Protein AF-A0A272EN41-F1 (afdb_monomer_lite)

Sequence (205 aa):
MSARAIVITAATTIVLASALLAAGYYLGHRTATPAAENISAAPAERQADGSVIVERAPVATASAPHQIPRGAIVERQVSVTVAPRAVQTPAQPDGSAPAVQGGCECKPVTVDLSLVRQQGGRRVIASSPDGDIISALDIPIDAAAMPEPARPWGVGLSCALGDSCALRTAGVIIQRDIARVRIGAELHRQADGKPAARVHAIWRF

pLDDT: mean 78.83, std 11.02, range [48.0, 93.94]

Organism: NCBI:txid857335

Radius of gyration: 31.47 Å; chains: 1; bounding box: 70×37×100 Å

Secondary structure (DSSP, 8-state):
--HHHHHHHHHHHHHHHHHHHHHHHHHHHHSS-PPPP----B--EE-TTS-EEPPB-SS--S--SSPPPTT-EEEEEEEEEEPPPPP-PPPPTTS-------------EEEEEEEEEETTEEEEEEE-SSS---------SS-PPPPPPP-PPEEEEEEEE-TTS-EEEEEEEEEEEETTEEEEEEEEE-TTS-EEEEEEEEE--

Foldseek 3Di:
DDPVVVVVVVVVVVVVVVVVVVVCQVVVVVVPDPPDDPQDWDPKDADPVRDIDHTRDPDDPDDQPDDDDPPKDWPDKDKDWDQDDQDFDPDDPVPPDRPSPDPPRRDIWMKMWTWIDDPNDIDIDIDTPRDDDPDDDDDDPDPPDDDDPDFDKDKDKDFDADPVRDTQKIWIKIWTDDPQKIWMKIWMAGNVRDIDIDIDIDGHD

Structure (mmCIF, N/CA/C/O backbone):
data_AF-A0A272EN41-F1
#
_entry.id   AF-A0A272EN41-F1
#
loop_
_atom_site.group_PDB
_atom_site.id
_atom_site.type_symbol
_atom_site.label_atom_id
_atom_site.label_alt_id
_atom_site.label_comp_id
_atom_site.label_asym_id
_atom_site.label_entity_id
_atom_site.label_seq_id
_atom_site.pdbx_PDB_ins_code
_atom_site.Cartn_x
_atom_site.Cartn_y
_atom_site.Cartn_z
_atom_site.occupancy
_atom_site.B_iso_or_equiv
_atom_site.auth_seq_id
_atom_site.auth_comp_id
_atom_site.auth_asym_id
_atom_site.auth_atom_id
_atom_site.pdbx_PDB_model_num
ATOM 1 N N . MET A 1 1 ? -44.697 5.753 39.651 1.00 55.50 1 MET A N 1
ATOM 2 C CA . MET A 1 1 ? -44.424 4.495 38.914 1.00 55.50 1 MET A CA 1
ATOM 3 C C . MET A 1 1 ? -44.124 3.395 39.915 1.00 55.50 1 MET A C 1
ATOM 5 O O . MET A 1 1 ? -43.389 3.653 40.857 1.00 55.50 1 MET A O 1
ATOM 9 N N . SER A 1 2 ? -44.690 2.199 39.748 1.00 77.25 2 SER A N 1
ATOM 10 C CA . SER A 1 2 ? -44.347 1.052 40.599 1.00 77.25 2 SER A CA 1
ATOM 11 C C . SER A 1 2 ? -42.935 0.545 40.272 1.00 77.25 2 SER A C 1
ATOM 13 O O . SER A 1 2 ? -42.470 0.700 39.142 1.00 77.25 2 SER A O 1
ATOM 15 N N . ALA A 1 3 ? -42.255 -0.093 41.230 1.00 74.12 3 ALA A N 1
ATOM 16 C CA . ALA A 1 3 ? -40.924 -0.676 41.013 1.00 74.12 3 ALA A CA 1
ATOM 17 C C . ALA A 1 3 ? -40.891 -1.632 39.803 1.00 74.12 3 ALA A C 1
ATOM 19 O O . ALA A 1 3 ? -39.931 -1.646 39.039 1.00 74.12 3 ALA A O 1
ATOM 20 N N . ARG A 1 4 ? -41.993 -2.357 39.564 1.00 76.94 4 ARG A N 1
ATOM 21 C CA . ARG A 1 4 ? -42.180 -3.204 38.378 1.00 76.94 4 ARG A CA 1
ATOM 22 C C . ARG A 1 4 ? -42.157 -2.411 37.071 1.00 76.94 4 ARG A C 1
ATOM 24 O O . ARG A 1 4 ? -41.498 -2.836 36.131 1.00 76.94 4 ARG A O 1
ATOM 31 N N . ALA A 1 5 ? -42.824 -1.259 37.018 1.00 70.88 5 ALA A N 1
ATOM 32 C CA . ALA A 1 5 ? -42.807 -0.403 35.834 1.00 70.88 5 ALA A CA 1
ATOM 33 C C . ALA A 1 5 ? -41.396 0.138 35.554 1.00 70.88 5 ALA A C 1
ATOM 35 O O . ALA A 1 5 ? -40.965 0.127 34.411 1.00 70.88 5 ALA A O 1
ATOM 36 N N . ILE A 1 6 ? -40.643 0.528 36.590 1.00 74.69 6 ILE A N 1
ATOM 37 C CA . ILE A 1 6 ? -39.255 1.003 36.437 1.00 74.69 6 ILE A CA 1
ATOM 38 C C . ILE A 1 6 ? -38.353 -0.101 35.867 1.00 74.69 6 ILE A C 1
ATOM 40 O O . ILE A 1 6 ? -37.598 0.152 34.931 1.00 74.69 6 ILE A O 1
ATOM 44 N N . VAL A 1 7 ? -38.458 -1.328 36.390 1.00 81.88 7 VAL A N 1
ATOM 45 C CA . VAL A 1 7 ? -37.657 -2.473 35.925 1.00 81.88 7 VAL A CA 1
ATOM 46 C C . VAL A 1 7 ? -37.983 -2.835 34.475 1.00 81.88 7 VAL A C 1
ATOM 48 O O . VAL A 1 7 ? -37.066 -3.039 33.683 1.00 81.88 7 VAL A O 1
ATOM 51 N N . ILE A 1 8 ? -39.267 -2.867 34.105 1.00 84.44 8 ILE A N 1
ATOM 52 C CA . ILE A 1 8 ? -39.695 -3.181 32.733 1.00 84.44 8 ILE A CA 1
ATOM 53 C C . ILE A 1 8 ? -39.203 -2.107 31.761 1.00 84.44 8 ILE A C 1
ATOM 55 O O . ILE A 1 8 ? -38.613 -2.440 30.733 1.00 84.44 8 ILE A O 1
ATOM 59 N N . THR A 1 9 ? -39.384 -0.825 32.087 1.00 77.94 9 THR A N 1
ATOM 60 C CA . THR A 1 9 ? -38.921 0.265 31.222 1.00 77.94 9 THR A CA 1
ATOM 61 C C . THR A 1 9 ? -37.402 0.227 31.067 1.00 77.94 9 THR A C 1
ATOM 63 O O . THR A 1 9 ? -36.914 0.279 29.944 1.00 77.94 9 THR A O 1
ATOM 66 N N . ALA A 1 10 ? -36.647 0.050 32.157 1.00 70.88 10 ALA A N 1
ATOM 67 C CA . ALA A 1 10 ? -35.188 -0.038 32.103 1.00 70.88 10 ALA A CA 1
ATOM 68 C C . ALA A 1 10 ? -34.701 -1.222 31.249 1.00 70.88 10 ALA A C 1
ATOM 70 O O . ALA A 1 10 ? -33.840 -1.041 30.390 1.00 70.88 10 ALA A O 1
ATOM 71 N N . ALA A 1 11 ? -35.284 -2.411 31.430 1.00 79.50 11 ALA A N 1
ATOM 72 C CA . ALA A 1 11 ? -34.941 -3.590 30.639 1.00 79.50 11 ALA A CA 1
ATOM 73 C C . ALA A 1 11 ? -35.236 -3.382 29.145 1.00 79.50 11 ALA A C 1
ATOM 75 O O . ALA A 1 11 ? -34.397 -3.689 28.301 1.00 79.50 11 ALA A O 1
ATOM 76 N N . THR A 1 12 ? -36.390 -2.796 28.818 1.00 84.44 12 THR A N 1
ATOM 77 C CA . THR A 1 12 ? -36.794 -2.531 27.428 1.00 84.44 12 THR A CA 1
ATOM 78 C C . THR A 1 12 ? -35.847 -1.537 26.754 1.00 84.44 12 THR A C 1
ATOM 80 O O . THR A 1 12 ? -35.405 -1.770 25.630 1.00 84.44 12 THR A O 1
ATOM 83 N N . THR A 1 13 ? -35.472 -0.459 27.451 1.00 73.50 13 THR A N 1
ATOM 84 C CA . THR A 1 13 ? -34.527 0.542 26.936 1.00 73.50 13 THR A CA 1
ATOM 85 C C . THR A 1 13 ? -33.145 -0.058 26.695 1.00 73.50 13 THR A C 1
ATOM 87 O O . THR A 1 13 ? -32.535 0.222 25.665 1.00 73.50 13 THR A O 1
ATOM 90 N N . ILE A 1 14 ? -32.659 -0.912 27.604 1.00 79.75 14 ILE A N 1
ATOM 91 C CA . ILE A 1 14 ? -31.373 -1.603 27.437 1.00 79.75 14 ILE A CA 1
ATOM 92 C C . ILE A 1 14 ? -31.420 -2.505 26.203 1.00 79.75 14 ILE A C 1
ATOM 94 O O . ILE A 1 14 ? -30.544 -2.396 25.352 1.00 79.75 14 ILE A O 1
ATOM 98 N N . VAL A 1 15 ? -32.459 -3.333 26.060 1.00 86.62 15 VAL A N 1
ATOM 99 C CA . VAL A 1 15 ? -32.606 -4.245 24.914 1.00 86.62 15 VAL A CA 1
ATOM 100 C C . VAL A 1 15 ? -32.658 -3.478 23.591 1.00 86.62 15 VAL A C 1
ATOM 102 O O . VAL A 1 15 ? -31.946 -3.837 22.654 1.00 86.62 15 VAL A O 1
ATOM 105 N N . LEU A 1 16 ? -33.438 -2.395 23.516 1.00 80.19 16 LEU A N 1
ATOM 106 C CA . LEU A 1 16 ? -33.517 -1.548 22.321 1.00 80.19 16 LEU A CA 1
ATOM 107 C C . LEU A 1 16 ? -32.175 -0.885 21.997 1.00 80.19 16 LEU A C 1
ATOM 109 O O . LEU A 1 16 ? -31.740 -0.916 20.848 1.00 80.19 16 LEU A O 1
ATOM 113 N N . ALA A 1 17 ? -31.487 -0.330 22.998 1.00 69.44 17 ALA A N 1
ATOM 114 C CA . ALA A 1 17 ? -30.177 0.282 22.805 1.00 69.44 17 ALA A CA 1
ATOM 115 C C . ALA A 1 17 ? -29.132 -0.745 22.337 1.00 69.44 17 ALA A C 1
ATOM 117 O O . ALA A 1 17 ? -28.370 -0.471 21.411 1.00 69.44 17 ALA A O 1
ATOM 118 N N . SER A 1 18 ? -29.124 -1.947 22.923 1.00 76.31 18 SER A N 1
ATOM 119 C CA . SER A 1 18 ? -28.251 -3.048 22.503 1.00 76.31 18 SER A CA 1
ATOM 120 C C . SER A 1 18 ? -28.550 -3.502 21.074 1.00 76.31 18 SER A C 1
ATOM 122 O O . SER A 1 18 ? -27.619 -3.696 20.296 1.00 76.31 18 SER A O 1
ATOM 124 N N . ALA A 1 19 ? -29.828 -3.629 20.707 1.00 80.00 19 ALA A N 1
ATOM 125 C CA . ALA A 1 19 ? -30.240 -4.019 19.362 1.00 80.00 19 ALA A CA 1
ATOM 126 C C . ALA A 1 19 ? -29.838 -2.972 18.313 1.00 80.00 19 ALA A C 1
ATOM 128 O O . ALA A 1 19 ? -29.310 -3.331 17.263 1.00 80.00 19 ALA A O 1
ATOM 129 N N . LEU A 1 20 ? -30.016 -1.680 18.609 1.00 70.31 20 LEU A N 1
ATOM 130 C CA . LEU A 1 20 ? -29.613 -0.586 17.721 1.00 70.31 20 LEU A CA 1
ATOM 131 C C . LEU A 1 20 ? -28.089 -0.500 17.566 1.00 70.31 20 LEU A C 1
ATOM 133 O O . LEU A 1 20 ? -27.600 -0.313 16.453 1.00 70.31 20 LEU A O 1
ATOM 137 N N . LEU A 1 21 ? -27.329 -0.691 18.649 1.00 71.94 21 LEU A N 1
ATOM 138 C CA . LEU A 1 21 ? -25.865 -0.757 18.597 1.00 71.94 21 LEU A CA 1
ATOM 139 C C . LEU A 1 21 ? -25.379 -1.964 17.787 1.00 71.94 21 LEU A C 1
ATOM 141 O O . LEU A 1 21 ? -24.483 -1.819 16.958 1.00 71.94 21 LEU A O 1
ATOM 145 N N . ALA A 1 22 ? -25.983 -3.138 17.988 1.00 74.25 22 ALA A N 1
ATOM 146 C CA . ALA A 1 22 ? -25.651 -4.346 17.239 1.00 74.25 22 ALA A CA 1
ATOM 147 C C . ALA A 1 22 ? -25.988 -4.199 15.747 1.00 74.25 22 ALA A C 1
ATOM 149 O O . ALA A 1 22 ? -25.171 -4.555 14.900 1.00 74.25 22 ALA A O 1
ATOM 150 N N . ALA A 1 23 ? -27.147 -3.622 15.420 1.00 72.62 23 ALA A N 1
ATOM 151 C CA . ALA A 1 23 ? -27.550 -3.345 14.045 1.00 72.62 23 ALA A CA 1
ATOM 152 C C . ALA A 1 23 ? -26.624 -2.318 13.378 1.00 72.62 23 ALA A C 1
ATOM 154 O O . ALA A 1 23 ? -26.151 -2.555 12.270 1.00 72.62 23 ALA A O 1
ATOM 155 N N . GLY A 1 24 ? -26.302 -1.218 14.067 1.00 67.31 24 GLY A N 1
ATOM 156 C CA . GLY A 1 24 ? -25.362 -0.207 13.581 1.00 67.31 24 GLY A CA 1
ATOM 157 C C . GLY A 1 24 ? -23.957 -0.771 13.357 1.00 67.31 24 GLY A C 1
ATOM 158 O O . GLY A 1 24 ? -23.345 -0.505 12.324 1.00 67.31 24 GLY A O 1
ATOM 159 N N . TYR A 1 25 ? -23.472 -1.613 14.275 1.00 72.38 25 TYR A N 1
ATOM 160 C CA . TYR A 1 25 ? -22.204 -2.325 14.119 1.00 72.38 25 TYR A CA 1
ATOM 161 C C . TYR A 1 25 ? -22.232 -3.266 12.912 1.00 72.38 25 TYR A C 1
ATOM 163 O O . TYR A 1 25 ? -21.341 -3.216 12.070 1.00 72.38 25 TYR A O 1
ATOM 171 N N . TYR A 1 26 ? -23.266 -4.096 12.793 1.00 69.56 26 TYR A N 1
ATOM 172 C CA . TYR A 1 26 ? -23.363 -5.091 11.731 1.00 69.56 26 TYR A CA 1
ATOM 173 C C . TYR A 1 26 ? -23.499 -4.458 10.340 1.00 69.56 26 TYR A C 1
ATOM 175 O O . TYR A 1 26 ? -22.824 -4.880 9.400 1.00 69.56 26 TYR A O 1
ATOM 183 N N . LEU A 1 27 ? -24.331 -3.420 10.214 1.00 71.00 27 LEU A N 1
ATOM 184 C CA . LEU A 1 27 ? -24.523 -2.689 8.962 1.00 71.00 27 LEU A CA 1
ATOM 185 C C . LEU A 1 27 ? -23.271 -1.888 8.584 1.00 71.00 27 LEU A C 1
ATOM 187 O O . LEU A 1 27 ? -22.843 -1.951 7.436 1.00 71.00 27 LEU A O 1
ATOM 191 N N . GLY A 1 28 ? -22.639 -1.203 9.543 1.00 58.88 28 GLY A N 1
ATOM 192 C CA . GLY A 1 28 ? -21.429 -0.416 9.290 1.00 58.88 28 GLY A CA 1
ATOM 193 C C . GLY A 1 28 ? -20.185 -1.262 9.008 1.00 58.88 28 GLY A C 1
ATOM 194 O O . GLY A 1 28 ? -19.324 -0.854 8.232 1.00 58.88 28 GLY A O 1
ATOM 195 N N . HIS A 1 29 ? -20.075 -2.453 9.603 1.00 61.38 29 HIS A N 1
ATOM 196 C CA . HIS A 1 29 ? -18.905 -3.313 9.420 1.00 61.38 29 HIS A CA 1
ATOM 197 C C . HIS A 1 29 ? -18.918 -4.058 8.075 1.00 61.38 29 HIS A C 1
ATOM 199 O O . HIS A 1 29 ? -17.857 -4.289 7.493 1.00 61.38 29 HIS A O 1
ATOM 205 N N . ARG A 1 30 ? -20.107 -4.388 7.547 1.00 52.19 30 ARG A N 1
ATOM 206 C CA . ARG A 1 30 ? -20.254 -5.107 6.270 1.00 52.19 30 ARG A CA 1
ATOM 207 C C . ARG A 1 30 ? -20.008 -4.254 5.030 1.00 52.19 30 ARG A C 1
ATOM 209 O O . ARG A 1 30 ? -19.604 -4.797 4.013 1.00 52.19 30 ARG A O 1
ATOM 216 N N . THR A 1 31 ? -20.240 -2.946 5.094 1.00 54.03 31 THR A N 1
ATOM 217 C CA . THR A 1 31 ? -20.020 -2.049 3.945 1.00 54.03 31 THR A CA 1
ATOM 218 C C . THR A 1 31 ? -18.600 -1.494 3.878 1.00 54.03 31 THR A C 1
ATOM 220 O O . THR A 1 31 ? -18.239 -0.877 2.883 1.00 54.03 31 THR A O 1
ATOM 223 N N . ALA A 1 32 ? -17.806 -1.674 4.935 1.00 56.06 32 ALA A N 1
ATOM 224 C CA . ALA A 1 32 ? -16.502 -1.034 5.083 1.00 56.06 32 ALA A CA 1
ATOM 225 C C . ALA A 1 32 ? -15.317 -1.997 4.977 1.00 56.06 32 ALA A C 1
ATOM 227 O O . ALA A 1 32 ? -14.185 -1.544 5.099 1.00 56.06 32 ALA A O 1
ATOM 228 N N . THR A 1 33 ? -15.536 -3.303 4.792 1.00 58.44 33 THR A N 1
ATOM 229 C CA . THR A 1 33 ? -14.431 -4.262 4.671 1.00 58.44 33 THR A CA 1
ATOM 230 C C . THR A 1 33 ? -13.873 -4.194 3.249 1.00 58.44 33 THR A C 1
ATOM 232 O O . THR A 1 33 ? -14.555 -4.633 2.320 1.00 58.44 33 THR A O 1
ATOM 235 N N . PRO A 1 34 ? -12.664 -3.638 3.035 1.00 65.69 34 PRO A N 1
ATOM 236 C CA . PRO A 1 34 ? -12.051 -3.661 1.717 1.00 65.69 34 PRO A CA 1
ATOM 237 C C . PRO A 1 34 ? -11.858 -5.122 1.320 1.00 65.69 34 PRO A C 1
ATOM 239 O O . PRO A 1 34 ? -11.436 -5.936 2.148 1.00 65.69 34 PRO A O 1
ATOM 242 N N . ALA A 1 35 ? -12.177 -5.465 0.073 1.00 69.44 35 ALA A N 1
ATOM 243 C CA . ALA A 1 35 ? -11.849 -6.785 -0.440 1.00 69.44 35 ALA A CA 1
ATOM 244 C C . ALA A 1 35 ? -10.336 -6.996 -0.292 1.00 69.44 35 ALA A C 1
ATOM 246 O O . ALA A 1 35 ? -9.544 -6.132 -0.677 1.00 69.44 35 ALA A O 1
ATOM 247 N N . ALA A 1 36 ? -9.942 -8.119 0.309 1.00 73.75 36 ALA A N 1
ATOM 248 C CA . ALA A 1 36 ? -8.533 -8.462 0.404 1.00 73.75 36 ALA A CA 1
ATOM 249 C C . ALA A 1 36 ? -7.969 -8.625 -1.012 1.00 73.75 36 ALA A C 1
ATOM 251 O O . ALA A 1 36 ? -8.585 -9.279 -1.857 1.00 73.75 36 ALA A O 1
ATOM 252 N N . GLU A 1 37 ? -6.805 -8.030 -1.270 1.00 78.75 37 GLU A N 1
ATOM 253 C CA . GLU A 1 37 ? -6.091 -8.262 -2.522 1.00 78.75 37 GLU A CA 1
ATOM 254 C C . GLU A 1 37 ? -5.792 -9.761 -2.652 1.00 78.75 37 GLU A C 1
ATOM 256 O O . GLU A 1 37 ? -5.299 -10.394 -1.714 1.00 78.75 37 GLU A O 1
ATOM 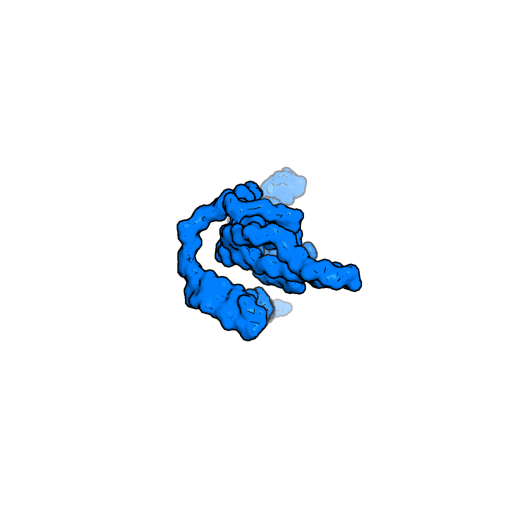261 N N . ASN A 1 38 ? -6.085 -10.342 -3.817 1.00 84.06 38 ASN A N 1
ATOM 262 C CA . ASN A 1 38 ? -5.654 -11.702 -4.094 1.00 84.06 38 ASN A CA 1
ATOM 263 C C . ASN A 1 38 ? -4.140 -11.698 -4.336 1.00 84.06 38 ASN A C 1
ATOM 265 O O . ASN A 1 38 ? -3.692 -11.184 -5.358 1.00 84.06 38 ASN A O 1
ATOM 269 N N . ILE A 1 39 ? -3.384 -12.310 -3.425 1.00 84.38 39 ILE A N 1
ATOM 270 C CA . ILE A 1 39 ? -1.921 -12.437 -3.483 1.00 84.38 39 ILE A CA 1
ATOM 271 C C . ILE A 1 39 ? -1.444 -13.830 -3.929 1.00 84.38 39 ILE A C 1
ATOM 273 O O . ILE A 1 39 ? -0.254 -14.121 -3.842 1.00 84.38 39 ILE A O 1
ATOM 277 N N . SER A 1 40 ? -2.338 -14.704 -4.406 1.00 89.12 40 SER A N 1
ATOM 278 C CA . SER A 1 40 ? -1.971 -16.050 -4.870 1.00 89.12 40 SER A CA 1
ATOM 279 C C . SER A 1 40 ? -0.974 -15.995 -6.025 1.00 89.12 40 SER A C 1
ATOM 281 O O . SER A 1 40 ? -1.125 -15.151 -6.910 1.00 89.12 40 SER A O 1
ATOM 283 N N . ALA A 1 41 ? -0.002 -16.908 -6.058 1.00 89.38 41 ALA A N 1
ATOM 284 C CA . ALA A 1 41 ? 0.957 -16.978 -7.157 1.00 89.38 41 ALA A CA 1
ATOM 285 C C . ALA A 1 41 ? 0.250 -17.047 -8.523 1.00 89.38 41 ALA A C 1
ATOM 287 O O . ALA A 1 41 ? -0.790 -17.697 -8.657 1.00 89.38 41 ALA A O 1
ATOM 288 N N . ALA A 1 42 ? 0.801 -16.347 -9.510 1.00 92.38 42 ALA A N 1
ATOM 289 C CA . ALA A 1 42 ? 0.237 -16.239 -10.851 1.00 92.38 42 ALA A CA 1
ATOM 290 C C . ALA A 1 42 ? 1.369 -16.071 -11.878 1.00 92.38 42 ALA A C 1
ATOM 292 O O . ALA A 1 42 ? 2.312 -15.333 -11.588 1.00 92.38 42 ALA A O 1
ATOM 293 N N . PRO A 1 43 ? 1.310 -16.731 -13.047 1.00 92.81 43 PRO A N 1
ATOM 294 C CA . PRO A 1 43 ? 2.340 -16.607 -14.077 1.00 92.81 43 PRO A CA 1
ATOM 295 C C . PRO A 1 43 ? 2.326 -15.220 -14.736 1.00 92.81 43 PRO A C 1
ATOM 297 O O . PRO A 1 43 ? 1.352 -14.478 -14.625 1.00 92.81 43 PRO A O 1
ATOM 300 N N . ALA A 1 44 ? 3.404 -14.878 -15.446 1.00 92.81 44 ALA A N 1
ATOM 301 C CA . ALA A 1 44 ? 3.420 -13.690 -16.294 1.00 92.81 44 ALA A CA 1
ATOM 302 C C . ALA A 1 44 ? 2.517 -13.874 -17.525 1.00 92.81 44 ALA A C 1
ATOM 304 O O . ALA A 1 44 ? 2.506 -14.942 -18.140 1.00 92.81 44 ALA A O 1
ATOM 305 N N . GLU A 1 45 ? 1.822 -12.813 -17.934 1.00 93.81 45 GLU A N 1
ATOM 306 C CA . GLU A 1 45 ? 0.923 -12.822 -19.093 1.00 93.81 45 GLU A CA 1
ATOM 307 C C . GLU A 1 45 ? 1.289 -11.704 -20.072 1.00 93.81 45 GLU A C 1
ATOM 309 O O . GLU A 1 45 ? 1.480 -10.553 -19.682 1.00 93.81 45 GLU A O 1
ATOM 314 N N . ARG A 1 46 ? 1.385 -12.034 -21.366 1.00 93.38 46 ARG A N 1
ATOM 315 C CA . ARG A 1 46 ? 1.571 -11.040 -22.434 1.00 93.38 46 ARG A CA 1
ATOM 316 C C . ARG A 1 46 ? 0.218 -10.587 -22.962 1.00 93.38 46 ARG A C 1
ATOM 318 O O . ARG A 1 46 ? -0.618 -11.417 -23.308 1.00 93.38 46 ARG A O 1
ATOM 325 N N . GLN A 1 47 ? 0.034 -9.280 -23.066 1.00 93.94 47 GLN A N 1
ATOM 326 C CA . GLN A 1 47 ? -1.188 -8.672 -23.577 1.00 93.94 47 GLN A CA 1
ATOM 327 C C . GLN A 1 47 ? -1.095 -8.424 -25.091 1.00 93.94 47 GLN A C 1
ATOM 329 O O . GLN A 1 47 ? -0.016 -8.470 -25.688 1.00 93.94 47 GLN A O 1
ATOM 334 N N . ALA A 1 48 ? -2.242 -8.169 -25.728 1.00 90.56 48 ALA A N 1
ATOM 335 C CA . ALA A 1 48 ? -2.338 -7.991 -27.180 1.00 90.56 48 ALA A CA 1
ATOM 336 C C . ALA A 1 48 ? -1.556 -6.772 -27.707 1.00 90.56 48 ALA A C 1
ATOM 338 O O . ALA A 1 48 ? -1.113 -6.772 -28.853 1.00 90.56 48 ALA A O 1
ATOM 339 N N . ASP A 1 49 ? -1.363 -5.753 -26.872 1.00 84.81 49 ASP A N 1
ATOM 340 C CA . ASP A 1 49 ? -0.572 -4.554 -27.166 1.00 84.81 49 ASP A CA 1
ATOM 341 C C . ASP A 1 49 ? 0.941 -4.744 -26.929 1.00 84.81 49 ASP A C 1
ATOM 343 O O . ASP A 1 49 ? 1.725 -3.816 -27.121 1.00 84.81 49 ASP A O 1
ATOM 347 N N . GLY A 1 50 ? 1.368 -5.948 -26.530 1.00 79.62 50 GLY A N 1
ATOM 348 C CA . GLY A 1 50 ? 2.761 -6.290 -26.246 1.00 79.62 50 GLY A CA 1
ATOM 349 C C . GLY A 1 50 ? 3.217 -5.986 -24.816 1.00 79.62 50 GLY A C 1
ATOM 350 O O . GLY A 1 50 ? 4.358 -6.317 -24.478 1.00 79.62 50 GLY A O 1
ATOM 351 N N . SER A 1 51 ? 2.357 -5.408 -23.969 1.00 84.31 51 SER A N 1
ATOM 352 C CA . SER A 1 51 ? 2.640 -5.215 -22.544 1.00 84.31 51 SER A CA 1
ATOM 353 C C . SER A 1 51 ? 2.629 -6.545 -21.772 1.00 84.31 51 SER A C 1
ATOM 355 O O . SER A 1 51 ? 2.217 -7.592 -22.287 1.00 84.31 51 SER A O 1
ATOM 357 N N . VAL A 1 52 ? 3.165 -6.532 -20.547 1.00 89.06 52 VAL A N 1
ATOM 358 C CA . VAL A 1 52 ? 3.346 -7.732 -19.716 1.00 89.06 52 VAL A CA 1
ATOM 359 C C . VAL A 1 52 ? 2.747 -7.508 -18.333 1.00 89.06 52 VAL A C 1
ATOM 361 O O . VAL A 1 52 ? 3.173 -6.612 -17.605 1.00 89.06 52 VAL A O 1
ATOM 364 N N . ILE A 1 53 ? 1.817 -8.376 -17.944 1.00 89.75 53 ILE A N 1
ATOM 365 C CA . ILE A 1 53 ? 1.426 -8.570 -16.550 1.00 89.75 53 ILE A CA 1
ATOM 366 C C . ILE A 1 53 ? 2.517 -9.427 -15.912 1.00 89.75 53 ILE A C 1
ATOM 368 O O . ILE A 1 53 ? 2.756 -10.558 -16.331 1.00 89.75 53 ILE A O 1
ATOM 372 N N . VAL A 1 54 ? 3.221 -8.861 -14.935 1.00 91.25 54 VAL A N 1
ATOM 373 C CA . VAL A 1 54 ? 4.374 -9.511 -14.301 1.00 91.25 54 VAL A CA 1
ATOM 374 C C . VAL A 1 54 ? 3.921 -10.697 -13.449 1.00 91.25 54 VAL A C 1
ATOM 376 O O . VAL A 1 54 ? 2.885 -10.635 -12.784 1.00 91.25 54 VAL A O 1
ATOM 379 N N . GLU A 1 55 ? 4.732 -11.754 -13.442 1.00 92.06 55 GLU A N 1
ATOM 380 C CA . GLU A 1 55 ? 4.559 -12.910 -12.563 1.00 92.06 55 GLU A CA 1
ATOM 381 C C . GLU A 1 55 ? 4.419 -12.482 -11.094 1.00 92.06 55 GLU A C 1
ATOM 383 O O . GLU A 1 55 ? 5.157 -11.630 -10.588 1.00 92.06 55 GLU A O 1
ATOM 388 N N . ARG A 1 56 ? 3.491 -13.119 -10.379 1.00 91.06 56 ARG A N 1
ATOM 389 C CA . ARG A 1 56 ? 3.399 -13.036 -8.925 1.00 91.06 56 ARG A CA 1
ATOM 390 C C . ARG A 1 56 ? 4.086 -14.246 -8.302 1.00 91.06 56 ARG A C 1
ATOM 392 O O . ARG A 1 56 ? 3.493 -15.320 -8.205 1.00 91.06 56 ARG A O 1
ATOM 399 N N . ALA A 1 57 ? 5.315 -14.042 -7.840 1.00 86.31 57 ALA A N 1
ATOM 400 C CA . ALA A 1 57 ? 6.060 -15.043 -7.088 1.00 86.31 57 ALA A CA 1
ATOM 401 C C . ALA A 1 57 ? 5.500 -15.206 -5.653 1.00 86.31 57 ALA A C 1
ATOM 403 O O . ALA A 1 57 ? 5.058 -14.224 -5.050 1.00 86.31 57 ALA A O 1
ATOM 404 N N . PRO A 1 58 ? 5.529 -16.422 -5.072 1.00 75.31 58 PRO A N 1
ATOM 405 C CA . PRO A 1 58 ? 4.976 -16.699 -3.741 1.00 75.31 58 PRO A CA 1
ATOM 406 C C . PRO A 1 58 ? 5.820 -16.147 -2.578 1.00 75.31 58 PRO A C 1
ATOM 408 O O . PRO A 1 58 ? 5.316 -16.037 -1.462 1.00 75.31 58 PRO A O 1
ATOM 411 N N . VAL A 1 59 ? 7.096 -15.821 -2.812 1.00 71.75 59 VAL A N 1
ATOM 412 C CA . VAL A 1 59 ? 8.029 -15.290 -1.806 1.00 71.75 59 VAL A CA 1
ATOM 413 C C . VAL A 1 59 ? 8.951 -14.276 -2.479 1.00 71.75 59 VAL A C 1
ATOM 415 O O . VAL A 1 59 ? 9.431 -14.522 -3.583 1.00 71.75 59 VAL A O 1
ATOM 418 N N . ALA A 1 60 ? 9.219 -13.150 -1.812 1.00 64.81 60 ALA A N 1
ATOM 419 C CA . ALA A 1 60 ? 10.235 -12.200 -2.255 1.00 64.81 60 ALA A CA 1
ATOM 420 C C . ALA A 1 60 ? 11.623 -12.853 -2.147 1.00 64.81 60 ALA A C 1
ATOM 422 O O . ALA A 1 60 ? 12.094 -13.152 -1.051 1.00 64.81 60 ALA A O 1
ATOM 423 N N . THR A 1 61 ? 12.259 -13.116 -3.284 1.00 62.31 61 THR A N 1
ATOM 424 C CA . THR A 1 61 ? 13.542 -13.830 -3.366 1.00 62.31 61 THR A CA 1
ATOM 425 C C . THR A 1 61 ? 14.766 -12.917 -3.284 1.00 62.31 61 THR A C 1
ATOM 427 O O . THR A 1 61 ? 15.876 -13.423 -3.139 1.00 62.31 61 THR A O 1
ATOM 430 N N . ALA A 1 62 ? 14.596 -11.592 -3.317 1.00 60.56 62 ALA A N 1
ATOM 431 C CA . ALA A 1 62 ? 15.697 -10.632 -3.273 1.00 60.56 62 ALA A CA 1
ATOM 432 C C . ALA A 1 62 ? 15.421 -9.472 -2.305 1.00 60.56 62 ALA A C 1
ATOM 434 O O . ALA A 1 62 ? 14.287 -9.025 -2.142 1.00 60.56 62 ALA A O 1
ATOM 435 N N . SER A 1 63 ? 16.476 -8.964 -1.661 1.00 69.31 63 SER A N 1
ATOM 436 C CA . SER A 1 63 ? 16.418 -7.671 -0.971 1.00 69.31 63 SER A CA 1
ATOM 437 C C . SER A 1 63 ? 16.293 -6.559 -2.009 1.00 69.31 63 SER A C 1
ATOM 439 O O . SER A 1 63 ? 16.950 -6.626 -3.046 1.00 69.31 63 SER A O 1
ATOM 441 N N . ALA A 1 64 ? 15.504 -5.519 -1.717 1.00 72.38 64 ALA A N 1
ATOM 442 C CA . ALA A 1 64 ? 15.436 -4.345 -2.580 1.00 72.38 64 ALA A CA 1
ATOM 443 C C . ALA A 1 64 ? 16.854 -3.758 -2.749 1.00 72.38 64 ALA A C 1
ATOM 445 O O . ALA A 1 64 ? 17.519 -3.513 -1.736 1.00 72.38 64 ALA A O 1
ATOM 446 N N . PRO A 1 65 ? 17.337 -3.543 -3.985 1.00 81.00 65 PRO A N 1
ATOM 447 C CA . PRO A 1 65 ? 18.689 -3.033 -4.219 1.00 81.00 65 PRO A CA 1
ATOM 448 C C . PRO A 1 65 ? 18.835 -1.550 -3.849 1.00 81.00 65 PRO A C 1
ATOM 450 O O . PRO A 1 65 ? 19.947 -1.047 -3.702 1.00 81.00 65 PRO A O 1
ATOM 453 N N . HIS A 1 66 ? 17.721 -0.845 -3.652 1.00 85.69 66 HIS A N 1
ATOM 454 C CA . HIS A 1 66 ? 17.687 0.545 -3.213 1.00 85.69 66 HIS A CA 1
ATOM 455 C C . HIS A 1 66 ? 17.457 0.704 -1.710 1.00 85.69 66 HIS A C 1
ATOM 457 O O . HIS A 1 66 ? 16.876 -0.142 -1.029 1.00 85.69 66 HIS A O 1
ATOM 463 N N . GLN A 1 67 ? 17.867 1.864 -1.195 1.00 89.12 67 GLN A N 1
ATOM 464 C CA . GLN A 1 67 ? 17.643 2.229 0.197 1.00 89.12 67 GLN A CA 1
ATOM 465 C C . GLN A 1 67 ? 16.163 2.529 0.449 1.00 89.12 67 GLN A C 1
ATOM 467 O O . GLN A 1 67 ? 15.583 3.440 -0.141 1.00 89.12 67 GLN A O 1
ATOM 472 N N . ILE A 1 68 ? 15.568 1.784 1.378 1.00 89.69 68 ILE A N 1
ATOM 473 C CA . ILE A 1 68 ? 14.213 2.040 1.864 1.00 89.69 68 ILE A CA 1
ATOM 474 C C . ILE A 1 68 ? 14.272 3.140 2.939 1.00 89.69 68 ILE A C 1
ATOM 476 O O . ILE A 1 68 ? 15.024 2.996 3.910 1.00 89.69 68 ILE A O 1
ATOM 480 N N . PRO A 1 69 ? 13.498 4.237 2.813 1.00 90.88 69 PRO A N 1
ATOM 481 C CA . PRO A 1 69 ? 13.454 5.287 3.822 1.00 90.88 69 PRO A CA 1
ATOM 482 C C . PRO A 1 69 ? 13.113 4.747 5.214 1.00 90.88 69 PRO A C 1
ATOM 484 O O . PRO A 1 69 ? 12.287 3.845 5.373 1.00 90.88 69 PRO A O 1
ATOM 487 N N . ARG A 1 70 ? 13.707 5.341 6.255 1.00 89.38 70 ARG A N 1
ATOM 488 C CA . ARG A 1 70 ? 13.430 4.933 7.640 1.00 89.38 70 ARG A CA 1
ATOM 489 C C . ARG A 1 70 ? 11.941 5.074 7.964 1.00 89.38 70 ARG A C 1
ATOM 491 O O . ARG A 1 70 ? 11.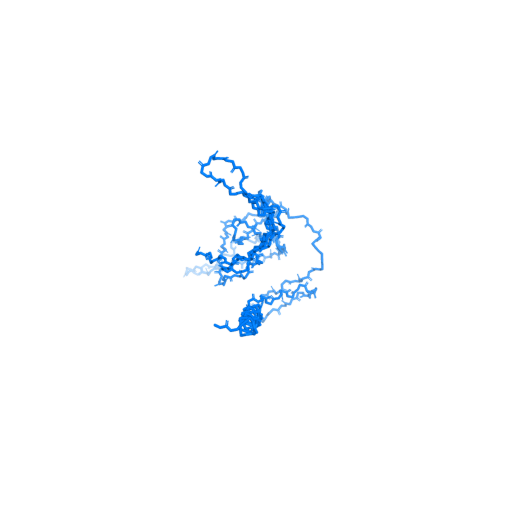332 6.112 7.707 1.00 89.38 70 ARG A O 1
ATOM 498 N N . GLY A 1 71 ? 11.379 4.026 8.563 1.00 87.06 71 GLY A N 1
ATOM 499 C CA . GLY A 1 71 ? 9.967 3.959 8.945 1.00 87.06 71 GLY A CA 1
ATOM 500 C C . GLY A 1 71 ? 9.006 3.636 7.797 1.00 87.06 71 GLY A C 1
ATOM 501 O O . GLY A 1 71 ? 7.804 3.553 8.043 1.00 87.06 71 GLY A O 1
ATOM 502 N N . ALA A 1 72 ? 9.501 3.444 6.570 1.00 87.75 72 ALA A N 1
ATOM 503 C CA . ALA A 1 72 ? 8.684 2.938 5.478 1.00 87.75 72 ALA A CA 1
ATOM 504 C C . ALA A 1 72 ? 8.514 1.413 5.578 1.00 87.75 72 ALA A C 1
ATOM 506 O O . ALA A 1 72 ? 9.408 0.697 6.031 1.00 87.75 72 ALA A O 1
ATOM 507 N N . ILE A 1 73 ? 7.355 0.920 5.146 1.00 87.12 73 ILE A N 1
ATOM 508 C CA . ILE A 1 73 ? 7.038 -0.512 5.087 1.00 87.12 73 ILE A CA 1
ATOM 509 C C . ILE A 1 73 ? 6.957 -0.908 3.618 1.00 87.12 73 ILE A C 1
ATOM 511 O O . ILE A 1 73 ? 6.177 -0.313 2.880 1.00 87.12 73 ILE A O 1
ATOM 515 N N . VAL A 1 74 ? 7.737 -1.900 3.191 1.00 87.44 74 VAL A N 1
ATOM 516 C CA . VAL A 1 74 ? 7.652 -2.434 1.825 1.00 87.44 74 VAL A CA 1
ATOM 517 C C . VAL A 1 74 ? 6.372 -3.257 1.691 1.00 87.44 74 VAL A C 1
ATOM 519 O O . VAL A 1 74 ? 6.149 -4.184 2.465 1.00 87.44 74 VAL A O 1
ATOM 522 N N . GLU A 1 75 ? 5.526 -2.899 0.728 1.00 86.62 75 GLU A N 1
ATOM 523 C CA . GLU A 1 75 ? 4.260 -3.582 0.436 1.00 86.62 75 GLU A CA 1
ATOM 524 C C . GLU A 1 75 ? 4.362 -4.472 -0.808 1.00 86.62 75 GLU A C 1
ATOM 526 O O . GLU A 1 75 ? 3.721 -5.518 -0.864 1.00 86.62 75 GLU A O 1
ATOM 531 N N . ARG A 1 76 ? 5.182 -4.088 -1.795 1.00 87.81 76 ARG A N 1
ATOM 532 C CA . ARG A 1 76 ? 5.417 -4.881 -3.009 1.00 87.81 76 ARG A CA 1
ATOM 533 C C . ARG A 1 76 ? 6.816 -4.635 -3.551 1.00 87.81 76 ARG A C 1
ATOM 535 O O . ARG A 1 76 ? 7.314 -3.519 -3.459 1.00 87.81 76 ARG A O 1
ATOM 542 N N . GLN A 1 77 ? 7.405 -5.657 -4.154 1.00 87.81 77 GLN A N 1
ATOM 543 C CA . GLN A 1 77 ? 8.629 -5.553 -4.943 1.00 87.81 77 GLN A CA 1
ATOM 544 C C . GLN A 1 77 ? 8.350 -6.088 -6.343 1.00 87.81 77 GLN A C 1
ATOM 546 O O . GLN A 1 77 ? 7.614 -7.064 -6.502 1.00 87.81 77 GLN A O 1
ATOM 551 N N . VAL A 1 78 ? 8.897 -5.423 -7.349 1.00 89.31 78 VAL A N 1
ATOM 552 C CA . VAL A 1 78 ? 8.755 -5.758 -8.765 1.00 89.31 78 VAL A CA 1
ATOM 553 C C . VAL A 1 78 ? 10.119 -5.558 -9.411 1.00 89.31 78 VAL A C 1
ATOM 555 O O . VAL A 1 78 ? 10.766 -4.555 -9.150 1.00 89.31 78 VAL A O 1
ATOM 558 N N . SER A 1 79 ? 10.556 -6.486 -10.253 1.00 88.31 79 SER A N 1
ATOM 559 C CA . SER A 1 79 ? 11.775 -6.341 -11.051 1.00 88.31 79 SER A CA 1
ATOM 560 C C . SER A 1 79 ? 11.425 -6.570 -12.513 1.00 88.31 79 SER A C 1
ATOM 562 O O . SER A 1 79 ? 10.669 -7.490 -12.834 1.00 88.31 79 SER A O 1
ATOM 564 N N . VAL A 1 80 ? 11.910 -5.697 -13.391 1.00 88.81 80 VAL A N 1
ATOM 565 C CA . VAL A 1 80 ? 11.605 -5.715 -14.821 1.00 88.81 80 VAL A CA 1
ATOM 566 C C . VAL A 1 80 ? 12.889 -5.515 -15.607 1.00 88.81 80 VAL A C 1
ATOM 568 O O . VAL A 1 80 ? 13.516 -4.466 -15.515 1.00 88.81 80 VAL A O 1
ATOM 571 N N . THR A 1 81 ? 13.255 -6.480 -16.445 1.00 87.75 81 THR A N 1
ATOM 572 C CA . THR A 1 81 ? 14.346 -6.310 -17.411 1.00 87.75 81 THR A CA 1
ATOM 573 C C . THR A 1 81 ? 13.787 -5.817 -18.742 1.00 87.75 81 THR A C 1
ATOM 575 O O . THR A 1 81 ? 12.927 -6.457 -19.350 1.00 87.75 81 THR A O 1
ATOM 578 N N . VAL A 1 82 ? 14.283 -4.673 -19.205 1.00 88.00 82 VAL A N 1
ATOM 579 C CA . VAL A 1 82 ? 13.839 -3.983 -20.416 1.00 88.00 82 VAL A CA 1
ATOM 580 C C . VAL A 1 82 ? 14.979 -3.944 -21.423 1.00 88.00 82 VAL A C 1
ATOM 582 O O . VAL A 1 82 ? 16.069 -3.474 -21.119 1.00 88.00 82 VAL A O 1
ATOM 585 N N . ALA A 1 83 ? 14.723 -4.391 -22.649 1.00 86.12 83 ALA A N 1
ATOM 586 C CA . ALA A 1 83 ? 15.629 -4.180 -23.773 1.00 86.12 83 ALA A CA 1
ATOM 587 C C . ALA A 1 83 ? 15.183 -2.929 -24.553 1.00 86.12 83 ALA A C 1
ATOM 589 O O . ALA A 1 83 ? 14.069 -2.929 -25.092 1.00 86.12 83 ALA A O 1
ATOM 590 N N . PRO A 1 84 ? 15.998 -1.860 -24.620 1.00 81.25 84 PRO A N 1
ATOM 591 C CA . PRO A 1 84 ? 15.649 -0.676 -25.394 1.00 81.25 84 PRO A CA 1
ATOM 592 C C . PRO A 1 84 ? 15.519 -1.007 -26.883 1.00 81.25 84 PRO A C 1
ATOM 594 O O . PRO A 1 84 ? 16.337 -1.729 -27.453 1.00 81.25 84 PRO A O 1
ATOM 597 N N . ARG A 1 85 ? 14.492 -0.457 -27.536 1.00 72.81 85 ARG A N 1
ATOM 598 C CA . ARG A 1 85 ? 14.329 -0.581 -28.987 1.00 72.81 85 ARG A CA 1
ATOM 599 C C . ARG A 1 85 ? 15.085 0.549 -29.678 1.00 72.81 85 ARG A C 1
ATOM 601 O O . ARG A 1 85 ? 14.926 1.705 -29.297 1.00 72.81 85 ARG A O 1
ATOM 608 N N . ALA A 1 86 ? 15.854 0.223 -30.716 1.00 68.56 86 ALA A N 1
ATOM 609 C CA . ALA A 1 86 ? 16.487 1.235 -31.554 1.00 68.56 86 ALA A CA 1
ATOM 610 C C . ALA A 1 86 ? 15.418 2.162 -32.162 1.00 68.56 86 ALA A C 1
ATOM 612 O O . ALA A 1 86 ? 14.470 1.696 -32.802 1.00 68.56 86 ALA A O 1
ATOM 613 N N . VAL A 1 87 ? 15.569 3.469 -31.949 1.00 63.53 87 VAL A N 1
ATOM 614 C CA . VAL A 1 87 ? 14.718 4.491 -32.563 1.00 63.53 87 VAL A CA 1
ATOM 615 C C . VAL A 1 87 ? 15.259 4.759 -33.962 1.00 63.53 87 VAL A C 1
ATOM 617 O O . VAL A 1 87 ? 16.403 5.175 -34.120 1.00 63.53 87 VAL A O 1
ATOM 620 N N . GLN A 1 88 ? 14.449 4.501 -34.987 1.00 60.50 88 GLN A N 1
ATOM 621 C CA . GLN A 1 88 ? 14.787 4.906 -36.348 1.00 60.50 88 GLN A CA 1
ATOM 622 C C . GLN A 1 88 ? 14.478 6.395 -36.493 1.00 60.50 88 GLN A C 1
ATOM 624 O O . GLN A 1 88 ? 13.317 6.800 -36.422 1.00 60.50 88 GLN A O 1
ATOM 629 N N . THR A 1 89 ? 15.506 7.218 -36.678 1.00 59.12 89 THR A N 1
ATOM 630 C CA . THR A 1 89 ? 15.316 8.631 -37.014 1.00 59.12 89 THR A CA 1
ATOM 631 C C . THR A 1 89 ? 14.752 8.725 -38.438 1.00 59.12 89 THR A C 1
ATOM 633 O O . THR A 1 89 ? 15.283 8.055 -39.331 1.00 59.12 89 THR A O 1
ATOM 636 N N . PRO A 1 90 ? 13.688 9.514 -38.686 1.00 60.72 90 PRO A N 1
ATOM 637 C CA . PRO A 1 90 ? 13.174 9.727 -40.035 1.00 60.72 90 PRO A CA 1
ATOM 638 C C . PRO A 1 90 ? 14.286 10.208 -40.971 1.00 60.72 90 PRO A C 1
ATOM 640 O O . PRO A 1 90 ? 15.115 11.028 -40.574 1.00 60.72 90 PRO A O 1
ATOM 643 N N . ALA A 1 91 ? 14.304 9.696 -42.205 1.00 59.72 91 ALA A N 1
ATOM 644 C CA . ALA A 1 91 ? 15.256 10.137 -43.218 1.00 59.72 91 ALA A CA 1
ATOM 645 C C . ALA A 1 91 ? 15.154 11.655 -43.413 1.00 59.72 91 ALA A C 1
ATOM 647 O O . ALA A 1 91 ? 14.056 12.218 -43.471 1.00 59.72 91 ALA A O 1
ATOM 648 N N . GLN A 1 92 ? 16.305 12.314 -43.489 1.00 62.12 92 GLN A N 1
ATOM 649 C CA . GLN A 1 92 ? 16.367 13.751 -43.687 1.00 62.12 92 GLN A CA 1
ATOM 650 C C . GLN A 1 92 ? 15.846 14.081 -45.105 1.00 62.12 92 GLN A C 1
ATOM 652 O O . GLN A 1 92 ? 16.139 13.345 -46.050 1.00 62.12 92 GLN A O 1
ATOM 657 N N . PRO A 1 93 ? 15.040 15.145 -45.293 1.00 65.62 93 PRO A N 1
ATOM 658 C CA . PRO A 1 93 ? 14.378 15.437 -46.573 1.00 65.62 93 PRO A CA 1
ATOM 659 C C . PRO A 1 93 ? 15.332 15.815 -47.723 1.00 65.62 93 PRO A C 1
ATOM 661 O O . PRO A 1 93 ? 14.879 16.050 -48.838 1.00 65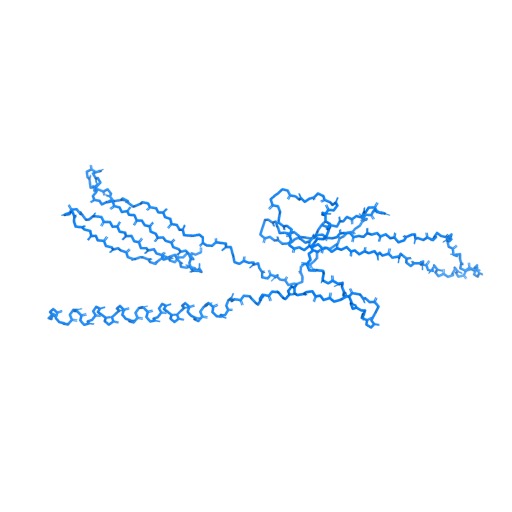.62 93 PRO A O 1
ATOM 664 N N . ASP A 1 94 ? 16.641 15.857 -47.472 1.00 73.06 94 ASP A N 1
ATOM 665 C CA . ASP A 1 94 ? 17.697 16.105 -48.459 1.00 73.06 94 ASP A CA 1
ATOM 666 C C . ASP A 1 94 ? 18.073 14.857 -49.289 1.00 73.06 94 ASP A C 1
ATOM 668 O O . ASP A 1 94 ? 18.954 14.927 -50.144 1.00 73.06 94 ASP A O 1
ATOM 672 N N . GLY A 1 95 ? 17.394 13.722 -49.079 1.00 60.97 95 GLY A N 1
ATOM 673 C CA . GLY A 1 95 ? 17.655 12.477 -49.809 1.00 60.97 95 GLY A CA 1
ATOM 674 C C . GLY A 1 95 ? 18.855 11.692 -49.274 1.00 60.97 95 GLY A C 1
ATOM 675 O O . GLY A 1 95 ? 19.219 10.665 -49.850 1.00 60.97 95 GLY A O 1
ATOM 676 N N . SER A 1 96 ? 19.447 12.128 -48.159 1.00 62.69 96 SER A N 1
ATOM 677 C CA . SER A 1 96 ? 20.421 11.328 -47.423 1.00 62.69 96 SER A CA 1
ATOM 678 C C . SER A 1 96 ? 19.717 10.103 -46.841 1.00 62.69 96 SER A C 1
ATOM 680 O O . SER A 1 96 ? 18.655 10.223 -46.222 1.00 62.69 96 SER A O 1
ATOM 682 N N . ALA A 1 97 ? 20.293 8.910 -47.032 1.00 61.06 97 ALA A N 1
ATOM 683 C CA . ALA A 1 97 ? 19.793 7.689 -46.401 1.00 61.06 97 ALA A CA 1
ATOM 684 C C . ALA A 1 97 ? 19.587 7.931 -44.893 1.00 61.06 97 ALA A C 1
ATOM 686 O O . ALA A 1 97 ? 20.398 8.651 -44.300 1.00 61.06 97 ALA A O 1
ATOM 687 N N . PRO A 1 98 ? 18.536 7.364 -44.263 1.00 57.91 98 PRO A N 1
ATOM 688 C CA . PRO A 1 98 ? 18.345 7.511 -42.828 1.00 57.91 98 PRO A CA 1
ATOM 689 C C . PRO A 1 98 ? 19.635 7.084 -42.136 1.00 57.91 98 PRO A C 1
ATOM 691 O O . PRO A 1 98 ? 20.049 5.926 -42.218 1.00 57.91 98 PRO A O 1
ATOM 694 N N . ALA A 1 99 ? 20.304 8.044 -41.499 1.00 55.72 99 ALA A N 1
ATOM 695 C CA . ALA A 1 99 ? 21.439 7.740 -40.663 1.00 55.72 99 ALA A CA 1
ATOM 696 C C . ALA A 1 99 ? 20.881 6.941 -39.487 1.00 55.72 99 ALA A C 1
ATOM 698 O O . ALA A 1 99 ? 20.273 7.501 -38.575 1.00 55.72 99 ALA A O 1
ATOM 699 N N . VAL A 1 100 ? 21.062 5.619 -39.517 1.00 54.31 100 VAL A N 1
ATOM 700 C CA . VAL A 1 100 ? 21.055 4.826 -38.292 1.00 54.31 100 VAL A CA 1
ATOM 701 C C . VAL A 1 100 ? 22.196 5.413 -37.474 1.00 54.31 100 VAL A C 1
ATOM 703 O O . VAL A 1 100 ? 23.361 5.106 -37.727 1.00 54.31 100 VAL A O 1
ATOM 706 N N . GLN A 1 101 ? 21.889 6.358 -36.581 1.00 53.16 101 GLN A N 1
ATOM 707 C CA . GLN A 1 101 ? 22.865 6.828 -35.610 1.00 53.16 101 GLN A CA 1
ATOM 708 C C . GLN A 1 101 ? 23.348 5.584 -34.880 1.00 53.16 101 GLN A C 1
ATOM 710 O O . GLN A 1 101 ? 22.547 4.946 -34.211 1.00 53.16 101 GLN A O 1
ATOM 715 N N . GLY A 1 102 ? 24.614 5.237 -35.144 1.00 48.00 102 GLY A N 1
ATOM 716 C CA . GLY A 1 102 ? 25.431 4.167 -34.577 1.00 48.00 102 GLY A CA 1
ATOM 717 C C . GLY A 1 102 ? 24.673 3.006 -33.946 1.00 48.00 102 GLY A C 1
ATOM 718 O O . GLY A 1 102 ? 24.032 3.183 -32.919 1.00 48.00 102 GLY A O 1
ATOM 719 N N . GLY A 1 103 ? 24.839 1.803 -34.504 1.00 51.12 103 GLY A N 1
ATOM 720 C CA . GLY A 1 103 ? 24.382 0.540 -33.920 1.00 51.12 103 GLY A CA 1
ATOM 721 C C . GLY A 1 103 ? 24.941 0.295 -32.517 1.00 51.12 103 GLY A C 1
ATOM 722 O O . GLY A 1 103 ? 25.858 -0.497 -32.329 1.00 51.12 103 GLY A O 1
ATOM 723 N N . CYS A 1 104 ? 24.391 0.988 -31.530 1.00 57.31 104 CYS A N 1
ATOM 724 C CA . CYS A 1 104 ? 24.597 0.716 -30.132 1.00 57.31 104 CYS A CA 1
ATOM 725 C C . CYS A 1 104 ? 23.583 -0.370 -29.799 1.00 57.31 104 CYS A C 1
ATOM 727 O O . CYS A 1 104 ? 22.388 -0.106 -29.669 1.00 57.31 104 CYS A O 1
ATOM 729 N N . GLU A 1 105 ? 24.048 -1.615 -29.765 1.00 67.12 105 GLU A N 1
ATOM 730 C CA . GLU A 1 105 ? 23.276 -2.712 -29.204 1.00 67.12 105 GLU A CA 1
ATOM 731 C C . GLU A 1 105 ? 23.042 -2.384 -27.726 1.00 67.12 105 GLU A C 1
ATOM 733 O O . GLU A 1 105 ? 23.923 -2.541 -26.877 1.00 67.12 105 GLU A O 1
ATOM 738 N N . CYS A 1 106 ? 21.875 -1.816 -27.427 1.00 74.00 106 CYS A N 1
ATOM 739 C CA . CYS A 1 106 ? 21.506 -1.487 -26.065 1.00 74.00 106 CYS A CA 1
ATOM 740 C C . CYS A 1 106 ? 21.321 -2.797 -25.304 1.00 74.00 106 CYS A C 1
ATOM 742 O O . CYS A 1 106 ? 20.336 -3.511 -25.510 1.00 74.00 106 CYS A O 1
ATOM 744 N N . LYS A 1 107 ? 22.277 -3.113 -24.426 1.00 82.94 107 LYS A N 1
ATOM 745 C CA . LYS A 1 107 ? 22.132 -4.234 -23.499 1.00 82.94 107 LYS A CA 1
ATOM 746 C C . LYS A 1 107 ? 20.831 -4.061 -22.703 1.00 82.94 107 LYS A C 1
ATOM 748 O O . LYS A 1 107 ? 20.477 -2.924 -22.377 1.00 82.94 107 LYS A O 1
ATOM 753 N N . PRO A 1 108 ? 20.117 -5.155 -22.394 1.00 87.44 108 PRO A N 1
ATOM 754 C CA . PRO A 1 108 ? 18.968 -5.083 -21.508 1.00 87.44 108 PRO A CA 1
ATOM 755 C C . PRO A 1 108 ? 19.345 -4.439 -20.170 1.00 87.44 108 PRO A C 1
ATOM 757 O O . PRO A 1 108 ? 20.418 -4.708 -19.635 1.00 87.44 108 PRO A O 1
ATOM 760 N N . VAL A 1 109 ? 18.454 -3.599 -19.651 1.00 89.19 109 VAL A N 1
ATOM 761 C CA . VAL A 1 109 ? 18.595 -2.886 -18.380 1.00 89.19 109 VAL A CA 1
ATOM 762 C C . VAL A 1 109 ? 17.556 -3.421 -17.410 1.00 89.19 109 VAL A C 1
ATOM 764 O O . VAL A 1 109 ? 16.391 -3.580 -17.775 1.00 89.19 109 VAL A O 1
ATOM 767 N N . THR A 1 110 ? 17.955 -3.685 -16.173 1.00 89.25 110 THR A N 1
ATOM 768 C CA . THR A 1 110 ? 17.032 -4.110 -15.118 1.00 89.25 110 THR A CA 1
ATOM 769 C C . THR A 1 110 ? 16.524 -2.909 -14.329 1.00 89.25 110 THR A C 1
ATOM 771 O O . THR A 1 110 ? 17.302 -2.054 -13.929 1.00 89.25 110 THR A O 1
ATOM 774 N N . VAL A 1 111 ? 15.217 -2.844 -14.087 1.00 90.38 111 VAL A N 1
ATOM 775 C CA . VAL A 1 111 ? 14.563 -1.830 -13.261 1.00 90.38 111 VAL A CA 1
ATOM 776 C C . VAL A 1 111 ? 13.831 -2.520 -12.119 1.00 90.38 111 VAL A C 1
ATOM 778 O O . VAL A 1 111 ? 12.887 -3.278 -12.333 1.00 90.38 111 VAL A O 1
ATOM 781 N N . ASP A 1 112 ? 14.240 -2.211 -10.898 1.00 90.25 112 ASP A N 1
ATOM 782 C CA . ASP A 1 112 ? 13.636 -2.691 -9.665 1.00 90.25 112 ASP A CA 1
ATOM 783 C C . ASP A 1 112 ? 12.753 -1.606 -9.053 1.00 90.25 112 ASP A C 1
ATOM 785 O O . ASP A 1 112 ? 13.182 -0.475 -8.827 1.00 90.25 112 ASP A O 1
ATOM 789 N N . LEU A 1 113 ? 11.515 -1.966 -8.746 1.00 92.19 113 LEU A N 1
ATOM 790 C CA . LEU A 1 113 ? 10.497 -1.111 -8.164 1.00 92.19 113 LEU A CA 1
ATOM 791 C C . LEU A 1 113 ? 10.070 -1.674 -6.806 1.00 92.19 113 LEU A C 1
ATOM 793 O O . LEU A 1 113 ? 9.710 -2.845 -6.700 1.00 92.19 113 LEU A O 1
ATOM 797 N N . SER A 1 114 ? 10.023 -0.836 -5.774 1.00 90.38 114 SER A N 1
ATOM 798 C CA . SER A 1 114 ? 9.359 -1.169 -4.509 1.00 90.38 114 SER A CA 1
ATOM 799 C C . SER A 1 114 ? 8.197 -0.227 -4.253 1.00 90.38 114 SER A C 1
ATOM 801 O O . SER A 1 114 ? 8.379 0.986 -4.193 1.00 90.38 114 SER A O 1
ATOM 803 N N . LEU A 1 115 ? 7.012 -0.783 -4.021 1.00 90.88 115 LEU A N 1
ATOM 804 C CA . LEU A 1 115 ? 5.898 -0.048 -3.438 1.00 90.88 115 LEU A CA 1
ATOM 805 C C . LEU A 1 115 ? 6.101 -0.003 -1.925 1.00 90.88 115 LEU A C 1
ATOM 807 O O . LEU A 1 115 ? 6.130 -1.045 -1.267 1.00 90.88 115 LEU A O 1
ATOM 811 N N . VAL A 1 116 ? 6.233 1.196 -1.370 1.00 89.50 116 VAL A N 1
ATOM 812 C CA . VAL A 1 116 ? 6.407 1.418 0.064 1.00 89.50 116 VAL A CA 1
ATOM 813 C C . VAL A 1 116 ? 5.263 2.235 0.638 1.00 89.50 116 VAL A C 1
ATOM 815 O O . VAL A 1 116 ? 4.742 3.144 -0.003 1.00 89.50 116 VAL A O 1
ATOM 818 N N . ARG A 1 117 ? 4.906 1.955 1.889 1.00 88.81 117 ARG A N 1
ATOM 819 C CA . ARG A 1 117 ? 4.000 2.775 2.688 1.00 88.81 117 ARG A CA 1
ATOM 820 C C . ARG A 1 117 ? 4.788 3.682 3.620 1.00 88.81 117 ARG A C 1
ATOM 822 O O . ARG A 1 117 ? 5.581 3.197 4.426 1.00 88.81 117 ARG A O 1
ATOM 829 N N . GLN A 1 118 ? 4.522 4.984 3.554 1.00 86.06 118 GLN A N 1
ATOM 830 C CA . GLN A 1 118 ? 5.175 6.006 4.369 1.00 86.06 118 GLN A CA 1
ATOM 831 C C . GLN A 1 118 ? 4.220 7.180 4.630 1.00 86.06 118 GLN A C 1
ATOM 833 O O . GLN A 1 118 ? 3.521 7.624 3.725 1.00 86.06 118 GLN A O 1
ATOM 838 N N . GLN A 1 119 ? 4.186 7.686 5.870 1.00 83.69 119 GLN A N 1
ATOM 839 C CA . GLN A 1 119 ? 3.402 8.876 6.263 1.00 83.69 119 GLN A CA 1
ATOM 840 C C . GLN A 1 119 ? 1.910 8.832 5.863 1.00 83.69 119 GLN A C 1
ATOM 842 O O . GLN A 1 119 ? 1.314 9.852 5.535 1.00 83.69 119 GLN A O 1
ATOM 847 N N . GLY A 1 120 ? 1.291 7.648 5.891 1.00 79.19 120 GLY A N 1
ATOM 848 C CA . GLY A 1 120 ? -0.122 7.494 5.528 1.00 79.19 120 GLY A CA 1
ATOM 849 C C . GLY A 1 120 ? -0.403 7.534 4.021 1.00 79.19 120 GLY A C 1
ATOM 850 O O . GLY A 1 120 ? -1.553 7.696 3.632 1.00 79.19 120 GLY A O 1
ATOM 851 N N . GLY A 1 121 ? 0.621 7.372 3.180 1.00 82.94 121 GLY A N 1
ATOM 852 C CA . GLY A 1 121 ? 0.479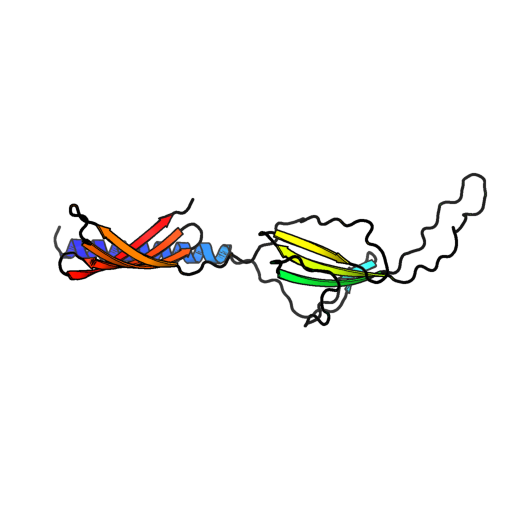 7.174 1.741 1.00 82.94 121 GLY A CA 1
ATOM 853 C C . GLY A 1 121 ? 1.336 6.017 1.232 1.00 82.94 121 GLY A C 1
ATOM 854 O O . GLY A 1 121 ? 2.156 5.458 1.967 1.00 82.94 121 GLY A O 1
ATOM 855 N N . ARG A 1 122 ? 1.142 5.663 -0.040 1.00 89.00 122 ARG A N 1
ATOM 856 C CA . ARG A 1 122 ? 1.990 4.726 -0.788 1.00 89.00 122 ARG A CA 1
ATOM 857 C C . ARG A 1 122 ? 2.860 5.505 -1.770 1.00 89.00 122 ARG A C 1
ATOM 859 O O . ARG A 1 122 ? 2.426 6.542 -2.261 1.00 89.00 122 ARG A O 1
ATOM 866 N N . ARG A 1 123 ? 4.077 5.029 -2.016 1.00 87.88 123 ARG A N 1
ATOM 867 C CA . ARG A 1 123 ? 5.017 5.586 -2.998 1.00 87.88 123 ARG A CA 1
ATOM 868 C C . ARG A 1 123 ? 5.784 4.468 -3.682 1.00 87.88 123 ARG A C 1
ATOM 870 O O . ARG A 1 123 ? 6.068 3.457 -3.040 1.00 87.88 123 ARG A O 1
ATOM 877 N N . VAL A 1 124 ? 6.158 4.662 -4.940 1.00 92.00 124 VAL A N 1
ATOM 878 C CA . VAL A 1 124 ? 7.070 3.755 -5.652 1.00 92.00 124 VAL A CA 1
ATOM 879 C C . VAL A 1 124 ? 8.510 4.266 -5.560 1.00 92.00 124 VAL A C 1
ATOM 881 O O . VAL A 1 124 ? 8.783 5.439 -5.798 1.00 92.00 124 VAL A O 1
ATOM 884 N N . ILE A 1 125 ? 9.443 3.380 -5.218 1.00 90.94 125 ILE A N 1
ATOM 885 C CA . ILE A 1 125 ? 10.888 3.611 -5.316 1.00 90.94 125 ILE A CA 1
ATOM 886 C C . ILE A 1 125 ? 11.394 2.818 -6.510 1.00 90.94 125 ILE A C 1
ATOM 888 O O . ILE A 1 125 ? 11.136 1.622 -6.578 1.00 90.94 125 ILE A O 1
ATOM 892 N N . ALA A 1 126 ? 12.116 3.466 -7.419 1.00 92.38 126 ALA A N 1
ATOM 893 C CA . ALA A 1 126 ? 12.727 2.824 -8.574 1.00 92.38 126 ALA A CA 1
ATOM 894 C C . ALA A 1 126 ? 14.256 2.839 -8.455 1.00 92.38 126 ALA A C 1
ATOM 896 O O . ALA A 1 126 ? 14.840 3.826 -8.003 1.00 92.38 126 ALA A O 1
ATOM 897 N N . SER A 1 127 ? 14.904 1.760 -8.880 1.00 92.50 127 SER A N 1
ATOM 898 C CA . SER A 1 127 ? 16.358 1.652 -9.020 1.00 92.50 127 SER A CA 1
ATOM 899 C C . SER A 1 127 ? 16.729 0.774 -10.202 1.00 92.50 127 SER A C 1
ATOM 901 O O . SER A 1 127 ? 15.932 -0.048 -10.632 1.00 92.50 127 SER A O 1
ATOM 903 N N . SER A 1 128 ? 17.946 0.924 -10.703 1.00 90.19 128 SER A N 1
ATOM 904 C CA . SER A 1 128 ? 18.488 0.082 -11.762 1.00 90.19 128 SER A CA 1
ATOM 905 C C . SER A 1 128 ? 19.973 -0.153 -11.475 1.00 90.19 128 SER A C 1
ATOM 907 O O . SER A 1 128 ? 20.679 0.822 -11.206 1.00 90.19 128 SER A O 1
ATOM 909 N N . PRO A 1 129 ? 20.461 -1.407 -11.478 1.00 88.12 129 PRO A N 1
ATOM 910 C CA . PRO A 1 129 ? 21.891 -1.689 -11.360 1.00 88.12 129 PRO A CA 1
ATOM 911 C C . PRO A 1 129 ? 22.647 -1.465 -12.680 1.00 88.12 129 PRO A C 1
ATOM 913 O O . PRO A 1 129 ? 23.853 -1.229 -12.655 1.00 88.12 129 PRO A O 1
ATOM 916 N N . ASP A 1 130 ? 21.943 -1.512 -13.816 1.00 87.38 130 ASP A N 1
ATOM 917 C CA . ASP A 1 130 ? 22.534 -1.585 -15.160 1.00 87.38 130 ASP A CA 1
ATOM 918 C C . ASP A 1 130 ? 22.342 -0.291 -15.978 1.00 87.38 130 ASP A C 1
ATOM 920 O O . ASP A 1 130 ? 22.583 -0.263 -17.185 1.00 87.38 130 ASP A O 1
ATOM 924 N N . GLY A 1 131 ? 21.872 0.788 -15.347 1.00 84.12 131 GLY A N 1
ATOM 925 C CA . GLY A 1 131 ? 21.552 2.043 -16.028 1.00 84.12 131 GLY A CA 1
ATOM 926 C C . GLY A 1 131 ? 20.970 3.115 -15.111 1.00 84.12 131 GLY A C 1
ATOM 927 O O . GLY A 1 131 ? 20.576 2.826 -13.981 1.00 84.12 131 GLY A O 1
ATOM 928 N N . ASP A 1 132 ? 20.889 4.342 -15.623 1.00 84.88 132 ASP A N 1
ATOM 929 C CA . ASP A 1 132 ? 20.444 5.515 -14.870 1.00 84.88 132 ASP A CA 1
ATOM 930 C C . ASP A 1 132 ? 18.938 5.773 -15.022 1.00 84.88 132 ASP A C 1
ATOM 932 O O . ASP A 1 132 ? 18.393 5.812 -16.129 1.00 84.88 132 ASP A O 1
ATOM 936 N N . ILE A 1 133 ? 18.257 6.031 -13.903 1.00 86.50 133 ILE A N 1
ATOM 937 C CA . ILE A 1 133 ? 16.862 6.490 -13.911 1.00 86.50 133 ILE A CA 1
ATOM 938 C C . ILE A 1 133 ? 16.851 8.002 -14.122 1.00 86.50 133 ILE A C 1
ATOM 940 O O . ILE A 1 133 ? 17.020 8.782 -13.188 1.00 86.50 133 ILE A O 1
ATOM 944 N N . ILE A 1 134 ? 16.635 8.414 -15.367 1.00 86.75 134 ILE A N 1
ATOM 945 C CA . ILE A 1 134 ? 16.606 9.831 -15.761 1.00 86.75 134 ILE A CA 1
ATOM 946 C C . ILE A 1 134 ? 15.296 10.543 -15.390 1.00 86.75 134 ILE A C 1
ATOM 948 O O . ILE A 1 134 ? 15.268 11.763 -15.242 1.00 86.75 134 ILE A O 1
ATOM 952 N N . SER A 1 135 ? 14.196 9.799 -15.259 1.00 83.75 135 SER A N 1
ATOM 953 C CA . SER A 1 135 ? 12.882 10.317 -14.877 1.00 83.75 135 SER A CA 1
ATOM 954 C C . SER A 1 135 ? 11.990 9.181 -14.377 1.00 83.75 135 SER A C 1
ATOM 956 O O . SER A 1 135 ? 12.121 8.043 -14.824 1.00 83.75 135 SER A O 1
ATOM 958 N N . ALA A 1 136 ? 11.076 9.494 -13.463 1.00 87.69 136 ALA A N 1
ATOM 959 C CA . ALA A 1 136 ? 10.041 8.588 -12.984 1.00 87.69 136 ALA A CA 1
ATOM 960 C C . ALA A 1 136 ? 8.796 9.397 -12.606 1.00 87.69 136 ALA A C 1
ATOM 962 O O . ALA A 1 136 ? 8.901 10.533 -12.138 1.00 87.69 136 ALA A O 1
ATOM 963 N N . LEU A 1 137 ? 7.620 8.806 -12.803 1.00 87.00 137 LEU A N 1
ATOM 964 C CA . LEU A 1 137 ? 6.332 9.429 -12.529 1.00 87.00 137 LEU A CA 1
ATOM 965 C C . LEU A 1 137 ? 5.441 8.433 -11.785 1.00 87.00 137 LEU A C 1
ATOM 967 O O . LEU A 1 137 ? 5.161 7.352 -12.295 1.00 87.00 137 LEU A O 1
ATOM 971 N N . ASP A 1 138 ? 5.007 8.811 -10.587 1.00 87.56 138 ASP A N 1
ATOM 972 C CA . ASP A 1 138 ? 4.092 8.042 -9.740 1.00 87.56 138 ASP A CA 1
ATOM 973 C C . ASP A 1 138 ? 2.775 8.824 -9.628 1.00 87.56 138 ASP A C 1
ATOM 975 O O . ASP A 1 138 ? 2.739 9.899 -9.022 1.00 87.56 138 ASP A O 1
ATOM 979 N N . ILE A 1 139 ? 1.714 8.331 -10.276 1.00 84.69 139 ILE A N 1
ATOM 980 C CA . ILE A 1 139 ? 0.377 8.941 -10.252 1.00 84.69 139 ILE A CA 1
ATOM 981 C C . ILE A 1 139 ? -0.597 7.954 -9.600 1.00 84.69 139 ILE A C 1
ATOM 983 O O . ILE A 1 139 ? -0.916 6.928 -10.208 1.00 84.69 139 ILE A O 1
ATOM 987 N N . PRO A 1 140 ? -1.136 8.258 -8.407 1.00 79.56 140 PRO A N 1
ATOM 988 C CA . PRO A 1 140 ? -2.214 7.467 -7.833 1.00 79.56 140 PRO A CA 1
ATOM 989 C C . PRO A 1 140 ? -3.513 7.740 -8.607 1.00 79.56 140 PRO A C 1
ATOM 991 O O . PRO A 1 140 ? -4.067 8.833 -8.522 1.00 79.56 140 PRO A O 1
ATOM 994 N N . ILE A 1 141 ? -3.989 6.753 -9.374 1.00 74.75 141 ILE A N 1
ATOM 995 C CA . ILE A 1 141 ? -5.246 6.856 -10.141 1.00 74.75 141 ILE A CA 1
ATOM 996 C C . ILE A 1 141 ? -6.454 6.748 -9.205 1.00 74.75 141 ILE A C 1
ATOM 998 O O . ILE A 1 141 ? -7.355 7.578 -9.265 1.00 74.75 141 ILE A O 1
ATOM 1002 N N . ASP A 1 142 ? -6.420 5.780 -8.288 1.00 72.75 142 ASP A N 1
ATOM 1003 C CA . ASP A 1 142 ? -7.414 5.612 -7.233 1.00 72.75 142 ASP A CA 1
ATOM 1004 C C . ASP A 1 142 ? -6.742 5.640 -5.862 1.00 72.75 142 ASP A C 1
ATOM 1006 O O . ASP A 1 142 ? -5.649 5.097 -5.660 1.00 72.75 142 ASP A O 1
ATOM 1010 N N . ALA A 1 143 ? -7.427 6.245 -4.889 1.00 68.69 143 ALA A N 1
ATOM 1011 C CA . ALA A 1 143 ? -7.034 6.159 -3.492 1.00 68.69 143 ALA A CA 1
ATOM 1012 C C . ALA A 1 143 ? -7.189 4.708 -3.035 1.00 68.69 143 ALA A C 1
ATOM 1014 O O . ALA A 1 143 ? -8.273 4.250 -2.671 1.00 68.69 143 ALA A O 1
ATOM 1015 N N . ALA A 1 144 ? -6.091 3.964 -3.084 1.00 68.00 144 ALA A N 1
ATOM 1016 C CA . ALA A 1 144 ? -6.118 2.578 -2.688 1.00 68.00 144 ALA A CA 1
ATOM 1017 C C . ALA A 1 144 ? -6.443 2.474 -1.192 1.00 68.00 144 ALA A C 1
ATOM 1019 O O . ALA A 1 144 ? -5.876 3.198 -0.368 1.00 68.00 144 ALA A O 1
ATOM 1020 N N . ALA A 1 145 ? -7.359 1.565 -0.846 1.00 68.69 145 ALA A N 1
ATOM 1021 C CA . ALA A 1 145 ? -7.741 1.340 0.537 1.00 68.69 145 ALA A CA 1
ATOM 1022 C C . ALA A 1 145 ? -6.485 1.020 1.356 1.00 68.69 145 ALA A C 1
ATOM 1024 O O . ALA A 1 145 ? -5.780 0.030 1.116 1.00 68.69 145 ALA A O 1
ATOM 1025 N N . MET A 1 146 ? -6.178 1.896 2.308 1.00 62.22 146 MET A N 1
ATOM 1026 C CA . MET A 1 146 ? -5.175 1.588 3.307 1.00 62.22 146 MET A CA 1
ATOM 1027 C C . MET A 1 146 ? -5.788 0.619 4.313 1.00 62.22 146 MET A C 1
ATOM 1029 O O . MET A 1 146 ? -6.972 0.762 4.640 1.00 62.22 146 MET A O 1
ATOM 1033 N N . PRO A 1 147 ? -5.008 -0.348 4.826 1.00 66.06 147 PRO A N 1
ATOM 1034 C CA . PRO A 1 147 ? -5.439 -1.118 5.980 1.00 66.06 147 PRO A CA 1
ATOM 1035 C C . PRO A 1 147 ? -5.931 -0.154 7.053 1.00 66.06 147 PRO A C 1
ATOM 1037 O O . PRO A 1 147 ? -5.293 0.882 7.280 1.00 66.06 147 PRO A O 1
ATOM 1040 N N . GLU A 1 148 ? -7.069 -0.467 7.6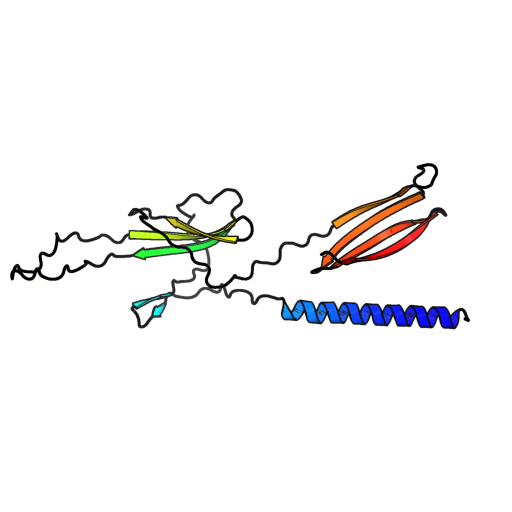79 1.00 66.12 148 GLU A N 1
ATOM 1041 C CA . GLU A 1 148 ? -7.560 0.377 8.761 1.00 66.12 148 GLU A CA 1
ATOM 1042 C C . GLU A 1 148 ? -6.429 0.552 9.784 1.00 66.12 148 GLU A C 1
ATOM 1044 O O . GLU A 1 148 ? -5.791 -0.438 10.167 1.00 66.12 148 GLU A O 1
ATOM 1049 N N . PRO A 1 149 ? -6.142 1.793 10.220 1.00 64.19 149 PRO A N 1
ATOM 1050 C CA . PRO A 1 149 ? -5.147 2.002 11.252 1.00 64.19 149 PRO A CA 1
ATOM 1051 C C . PRO A 1 149 ? -5.528 1.154 12.463 1.00 64.19 149 PRO A C 1
ATOM 1053 O O . PRO A 1 149 ? -6.707 1.075 12.827 1.00 64.19 149 PRO A O 1
ATOM 1056 N N . ALA A 1 150 ? -4.533 0.513 13.079 1.00 65.19 150 ALA A N 1
ATOM 1057 C CA . ALA A 1 150 ? -4.760 -0.262 14.287 1.00 65.19 150 ALA A CA 1
ATOM 1058 C C . ALA A 1 150 ? -5.512 0.621 15.293 1.00 65.19 150 ALA A C 1
ATOM 1060 O O . ALA A 1 150 ? -5.066 1.722 15.616 1.00 65.19 150 ALA A O 1
ATOM 1061 N N . ARG A 1 151 ? -6.680 0.156 15.750 1.00 70.94 151 ARG A N 1
ATOM 1062 C CA . ARG A 1 151 ? -7.467 0.804 16.807 1.00 70.94 151 ARG A CA 1
ATOM 1063 C C . ARG A 1 151 ? -7.164 0.074 18.115 1.00 70.94 151 ARG A C 1
ATOM 1065 O O . ARG A 1 151 ? -7.910 -0.850 18.459 1.00 70.94 151 ARG A O 1
ATOM 1072 N N . PRO A 1 152 ? -6.035 0.382 18.786 1.00 72.44 152 PRO A N 1
ATOM 1073 C CA . PRO A 1 152 ? -5.659 -0.312 20.003 1.00 72.44 152 PRO A CA 1
ATOM 1074 C C . PRO A 1 152 ? -6.720 -0.093 21.078 1.00 72.44 152 PRO A C 1
ATOM 1076 O O . PRO A 1 152 ? -7.418 0.924 21.113 1.00 72.44 152 PRO A O 1
ATOM 1079 N N . TRP A 1 153 ? -6.817 -1.064 21.976 1.00 79.94 153 TRP A N 1
ATOM 1080 C CA . TRP A 1 153 ? -7.523 -0.864 23.228 1.00 79.94 153 TRP A CA 1
ATOM 1081 C C . TRP A 1 153 ? -6.788 0.199 24.044 1.00 79.94 153 TRP A C 1
ATOM 1083 O O . TRP A 1 153 ? -5.572 0.134 24.214 1.00 79.94 153 TRP A O 1
ATOM 1093 N N . GLY A 1 154 ? -7.529 1.177 24.549 1.00 83.50 154 GLY A N 1
ATOM 1094 C CA . GLY A 1 154 ? -7.051 2.074 25.584 1.00 83.50 154 GLY A CA 1
ATOM 1095 C C . GLY A 1 154 ? -7.338 1.466 26.949 1.00 83.50 154 GLY A C 1
ATOM 1096 O O . GLY A 1 154 ? -8.455 1.018 27.200 1.00 83.50 154 GLY A O 1
ATOM 1097 N N . VAL A 1 155 ? -6.350 1.485 27.834 1.00 87.56 155 VAL A N 1
ATOM 1098 C CA . VAL A 1 155 ? -6.527 1.192 29.259 1.00 87.56 155 VAL A CA 1
ATOM 1099 C C . VAL A 1 155 ? -6.074 2.420 30.033 1.00 87.56 155 VAL A C 1
ATOM 1101 O O . VAL A 1 155 ? -5.069 3.035 29.680 1.00 87.56 155 VAL A O 1
ATOM 1104 N N . GLY A 1 156 ? -6.826 2.809 31.054 1.00 84.25 156 GLY A N 1
ATOM 1105 C CA . GLY A 1 156 ? -6.517 3.991 31.846 1.00 84.25 156 GLY A CA 1
ATOM 1106 C C . GLY A 1 156 ? -7.046 3.906 33.267 1.00 84.25 156 GLY A C 1
ATOM 1107 O O . GLY A 1 156 ? -7.724 2.951 33.649 1.00 84.25 156 GLY A O 1
ATOM 1108 N N . LEU A 1 157 ? -6.744 4.948 34.031 1.00 85.75 157 LEU A N 1
ATOM 1109 C CA . LEU A 1 157 ? -7.268 5.165 35.371 1.00 85.75 157 LEU A CA 1
ATOM 1110 C C . LEU A 1 157 ? -8.167 6.400 35.351 1.00 85.75 157 LEU A C 1
ATOM 1112 O O . LEU A 1 157 ? -7.873 7.374 34.659 1.00 85.75 157 LEU A O 1
ATOM 1116 N N . SER A 1 158 ? -9.251 6.358 36.113 1.00 82.94 158 SER A N 1
ATOM 1117 C CA . SER A 1 158 ? -10.123 7.501 36.361 1.00 82.94 158 SER A CA 1
ATOM 1118 C C . SER A 1 158 ? -10.047 7.895 37.831 1.00 82.94 158 SER A C 1
ATOM 1120 O O . SER A 1 158 ? -9.946 7.048 38.724 1.00 82.94 158 SER A O 1
ATOM 1122 N N . CYS A 1 159 ? -10.100 9.195 38.099 1.00 81.94 159 CYS A N 1
ATOM 1123 C CA . CYS A 1 159 ? -10.285 9.707 39.445 1.00 81.94 159 CYS A CA 1
ATOM 1124 C C . CYS A 1 159 ? -11.241 10.898 39.429 1.00 81.94 159 CYS A C 1
ATOM 1126 O O . CYS A 1 159 ? -11.204 11.733 38.526 1.00 81.94 159 CYS A O 1
ATOM 1128 N N . ALA A 1 160 ? -12.105 10.971 40.439 1.00 79.81 160 ALA A N 1
ATOM 1129 C CA . ALA A 1 160 ? -12.871 12.176 40.728 1.00 79.81 160 ALA A CA 1
ATOM 1130 C C . ALA A 1 160 ? -12.416 12.727 42.075 1.00 79.81 160 ALA A C 1
ATOM 1132 O O . ALA A 1 160 ? -12.418 12.007 43.080 1.00 79.81 160 ALA A O 1
ATOM 1133 N N . LEU A 1 161 ? -12.027 13.998 42.082 1.00 78.88 161 LEU A N 1
ATOM 1134 C CA . LEU A 1 161 ? -11.693 14.738 43.292 1.00 78.88 161 LEU A CA 1
ATOM 1135 C C . LEU A 1 161 ? -12.968 15.380 43.850 1.00 78.88 161 LEU A C 1
ATOM 1137 O O . LEU A 1 161 ? -13.819 15.841 43.091 1.00 78.88 161 LEU A O 1
ATOM 1141 N N . GLY A 1 162 ? -13.128 15.350 45.172 1.00 74.38 162 GLY A N 1
ATOM 1142 C CA . GLY A 1 162 ? -14.176 16.105 45.860 1.00 74.38 162 GLY A CA 1
ATOM 1143 C C . GLY A 1 162 ? -13.755 17.543 46.170 1.00 74.38 162 GLY A C 1
ATOM 1144 O O . GLY A 1 162 ? -12.619 17.933 45.912 1.00 74.38 162 GLY A O 1
ATOM 1145 N N . ASP A 1 163 ? -14.654 18.293 46.808 1.00 76.00 163 ASP A N 1
ATOM 1146 C CA . ASP A 1 163 ? -14.456 19.709 47.170 1.00 76.00 163 ASP A CA 1
ATOM 1147 C C . ASP A 1 163 ? -13.244 19.951 48.091 1.00 76.00 163 ASP A C 1
ATOM 1149 O O . ASP A 1 163 ? -12.681 21.039 48.120 1.00 76.00 163 ASP A O 1
ATOM 1153 N N . SER A 1 164 ? -12.806 18.923 48.823 1.00 70.75 164 SER A N 1
ATOM 1154 C CA . SER A 1 164 ? -11.619 18.940 49.686 1.00 70.75 164 SER A CA 1
ATOM 1155 C C . SER A 1 164 ? -10.347 18.414 49.005 1.00 70.75 164 SER A C 1
ATOM 1157 O O . SER A 1 164 ? -9.395 18.048 49.691 1.00 70.75 164 SER A O 1
ATOM 1159 N N . CYS A 1 165 ? -10.337 18.286 47.672 1.00 65.88 165 CYS A N 1
ATOM 1160 C CA . CYS A 1 165 ? -9.290 17.604 46.894 1.00 65.88 165 CYS A CA 1
ATOM 1161 C C . CYS A 1 165 ? -9.027 16.145 47.320 1.00 65.88 165 CYS A C 1
ATOM 1163 O O . CYS A 1 165 ? -8.075 15.521 46.852 1.00 65.88 165 CYS A O 1
ATOM 1165 N N . ALA A 1 166 ? -9.876 15.565 48.173 1.00 70.88 166 ALA A N 1
ATOM 1166 C CA . ALA A 1 166 ? -9.810 14.158 48.528 1.00 70.88 166 ALA A CA 1
ATOM 1167 C C . ALA A 1 166 ? -10.312 13.299 47.360 1.00 70.88 166 ALA A C 1
ATOM 1169 O O . ALA A 1 166 ? -11.314 13.623 46.710 1.00 70.88 166 ALA A O 1
ATOM 1170 N N . LEU A 1 167 ? -9.624 12.184 47.111 1.00 70.94 167 LEU A N 1
ATOM 1171 C CA . LEU A 1 167 ? -10.010 11.208 46.098 1.00 70.94 167 LEU A CA 1
ATOM 1172 C C . LEU A 1 167 ? -11.378 10.610 46.474 1.00 70.94 167 LEU A C 1
ATOM 1174 O O . LEU A 1 167 ? -11.485 9.859 47.441 1.00 70.94 167 LEU A O 1
ATOM 1178 N N . ARG A 1 168 ? -12.440 10.958 45.739 1.00 73.06 168 ARG A N 1
ATOM 1179 C CA . ARG A 1 168 ? -13.805 10.466 46.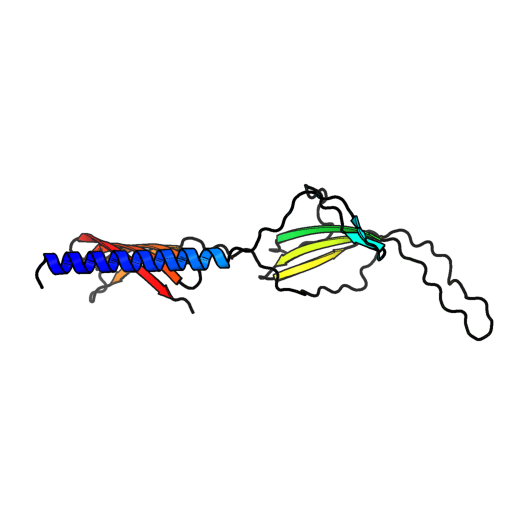004 1.00 73.06 168 ARG A CA 1
ATOM 1180 C C . ARG A 1 168 ? -14.091 9.141 45.325 1.00 73.06 168 ARG A C 1
ATOM 1182 O O . ARG A 1 168 ? -14.809 8.311 45.870 1.00 73.06 168 ARG A O 1
ATOM 1189 N N . THR A 1 169 ? -13.565 8.972 44.119 1.00 75.69 169 THR A N 1
ATOM 1190 C CA . THR A 1 169 ? -13.718 7.744 43.338 1.00 75.69 169 THR A CA 1
ATOM 1191 C C . THR A 1 169 ? -12.431 7.488 42.575 1.00 75.69 169 THR A C 1
ATOM 1193 O O . THR A 1 169 ? -11.828 8.427 42.052 1.00 75.69 169 THR A O 1
ATOM 1196 N N . ALA A 1 170 ? -12.017 6.227 42.541 1.00 83.12 170 ALA A N 1
ATOM 1197 C CA . ALA A 1 170 ? -10.948 5.722 41.694 1.00 83.12 170 ALA A CA 1
ATOM 1198 C C . ALA A 1 170 ? -11.526 4.608 40.829 1.00 83.12 170 ALA A C 1
ATOM 1200 O O . ALA A 1 170 ? -12.323 3.799 41.326 1.00 83.12 170 ALA A O 1
ATOM 1201 N N . GLY A 1 171 ? -11.120 4.558 39.568 1.00 86.56 171 GLY A N 1
ATOM 1202 C CA . GLY A 1 171 ? -11.567 3.534 38.645 1.00 86.56 171 GLY A CA 1
ATOM 1203 C C . GLY A 1 171 ? -10.524 3.139 37.616 1.00 86.56 171 GLY A C 1
ATOM 1204 O O . GLY A 1 171 ? -9.512 3.810 37.417 1.00 86.56 171 GLY A O 1
ATOM 1205 N N . VAL A 1 172 ? -10.790 2.007 36.975 1.00 86.25 172 VAL A N 1
ATOM 1206 C CA . VAL A 1 172 ? -10.044 1.497 35.826 1.00 86.25 172 VAL A CA 1
ATOM 1207 C C . VAL A 1 172 ? -10.975 1.542 34.628 1.00 86.25 172 VAL A C 1
ATOM 1209 O O . VAL A 1 172 ? -12.115 1.082 34.704 1.00 86.25 172 VAL A O 1
ATOM 1212 N N . ILE A 1 173 ? -10.483 2.091 33.524 1.00 89.69 173 ILE A N 1
ATOM 1213 C CA . ILE A 1 173 ? -11.218 2.218 32.271 1.00 89.69 173 ILE A CA 1
ATOM 1214 C C . ILE A 1 173 ? -10.560 1.364 31.193 1.00 89.69 173 ILE A C 1
ATOM 1216 O O . ILE A 1 173 ? -9.345 1.403 31.005 1.00 89.69 173 ILE A O 1
ATOM 1220 N N . ILE A 1 174 ? -11.387 0.629 30.457 1.00 89.12 174 ILE A N 1
ATOM 1221 C CA . ILE A 1 174 ? -11.037 0.021 29.179 1.00 89.12 174 ILE A CA 1
ATOM 1222 C C . ILE A 1 174 ? -11.884 0.674 28.090 1.00 89.12 174 ILE A C 1
ATOM 1224 O O . ILE A 1 174 ? -13.093 0.831 28.245 1.00 89.12 174 ILE A O 1
ATOM 1228 N N . GLN A 1 175 ? -11.260 1.080 26.991 1.00 90.25 175 GLN A N 1
ATOM 1229 C CA . GLN A 1 175 ? -11.930 1.778 25.899 1.00 90.25 175 GLN A CA 1
ATOM 1230 C C . GLN A 1 175 ? -11.432 1.305 24.540 1.00 90.25 175 GLN A C 1
ATOM 1232 O O . GLN A 1 175 ? -10.294 0.861 24.393 1.00 90.25 175 GLN A O 1
ATOM 1237 N N . ARG A 1 176 ? -12.283 1.426 23.527 1.00 85.31 176 ARG A N 1
ATOM 1238 C CA . ARG A 1 176 ? -11.946 1.125 22.142 1.00 85.31 176 ARG A CA 1
ATOM 1239 C C . ARG A 1 176 ? -12.594 2.128 21.208 1.00 85.31 176 ARG A C 1
ATOM 1241 O O . ARG A 1 176 ? -13.759 2.487 21.365 1.00 85.31 176 ARG A O 1
ATOM 1248 N N . ASP A 1 177 ? -11.829 2.532 20.205 1.00 83.94 177 ASP A N 1
ATOM 1249 C CA . ASP A 1 177 ? -12.345 3.310 19.090 1.00 83.94 177 ASP A CA 1
ATOM 1250 C C . ASP A 1 177 ? -12.993 2.365 18.061 1.00 83.94 177 ASP A C 1
ATOM 1252 O O . ASP A 1 177 ? -12.372 1.415 17.576 1.00 83.94 177 ASP A O 1
ATOM 1256 N N . ILE A 1 178 ? -14.257 2.623 17.735 1.00 77.38 178 ILE A N 1
ATOM 1257 C CA . ILE A 1 178 ? -15.051 1.943 16.710 1.00 77.38 178 ILE A CA 1
ATOM 1258 C C . ILE A 1 178 ? -15.581 3.021 15.763 1.00 77.38 178 ILE A C 1
ATOM 1260 O O . ILE A 1 178 ? -16.526 3.745 16.077 1.00 77.38 178 ILE A O 1
ATOM 1264 N N . ALA A 1 179 ? -14.955 3.139 14.591 1.00 75.94 179 ALA A N 1
ATOM 1265 C CA . ALA A 1 179 ? -15.213 4.215 13.636 1.00 75.94 179 ALA A CA 1
ATOM 1266 C C . ALA A 1 179 ? -15.140 5.603 14.312 1.00 75.94 179 ALA A C 1
ATOM 1268 O O . ALA A 1 179 ? -14.101 5.955 14.869 1.00 75.94 179 ALA A O 1
ATOM 1269 N N . ARG A 1 180 ? -16.229 6.383 14.281 1.00 79.38 180 ARG A N 1
ATOM 1270 C CA . ARG A 1 180 ? -16.333 7.719 14.902 1.00 79.38 180 ARG A CA 1
ATOM 1271 C C . ARG A 1 180 ? -16.766 7.690 16.371 1.00 79.38 180 ARG A C 1
ATOM 1273 O O . ARG A 1 180 ? -16.996 8.741 16.961 1.00 79.38 180 ARG A O 1
ATOM 1280 N N . VAL A 1 181 ? -16.896 6.511 16.975 1.00 81.38 181 VAL A N 1
ATOM 1281 C CA . VAL A 1 181 ? -17.367 6.356 18.354 1.00 81.38 181 VAL A CA 1
ATOM 1282 C C . VAL A 1 181 ? -16.286 5.704 19.197 1.00 81.38 181 VAL A C 1
ATOM 1284 O O . VAL A 1 181 ? -15.765 4.647 18.859 1.00 81.38 181 VAL A O 1
ATOM 1287 N N . ARG A 1 182 ? -15.975 6.306 20.338 1.00 85.88 182 ARG A N 1
ATOM 1288 C CA . ARG A 1 182 ? -15.193 5.672 21.395 1.00 85.88 182 ARG A CA 1
ATOM 1289 C C . ARG A 1 182 ? -16.140 5.068 22.412 1.00 85.88 182 ARG A C 1
ATOM 1291 O O . ARG A 1 182 ? -16.912 5.798 23.025 1.00 85.88 182 ARG A O 1
ATOM 1298 N N . ILE A 1 183 ? -16.069 3.758 22.601 1.00 89.69 183 ILE A N 1
ATOM 1299 C CA . ILE A 1 183 ? -16.855 3.045 23.608 1.00 89.69 183 ILE A CA 1
ATOM 1300 C C . ILE A 1 183 ? -15.917 2.639 24.734 1.00 89.69 183 ILE A C 1
ATOM 1302 O O . ILE A 1 183 ? -14.850 2.085 24.472 1.00 89.69 183 ILE A O 1
ATOM 1306 N N . GLY A 1 184 ? -16.308 2.898 25.977 1.00 89.94 184 GLY A N 1
ATOM 1307 C CA . GLY A 1 184 ? -15.534 2.501 27.141 1.00 89.94 184 GLY A CA 1
ATOM 1308 C C . GLY A 1 184 ? -16.393 1.979 28.280 1.00 89.94 184 GLY A C 1
ATOM 1309 O O . GLY A 1 184 ? -17.550 2.368 28.448 1.00 89.94 184 GLY A O 1
ATOM 1310 N N . ALA A 1 185 ? -15.797 1.086 29.061 1.00 91.19 185 ALA A N 1
ATOM 1311 C CA . ALA A 1 185 ? -16.325 0.580 30.313 1.00 91.19 185 ALA A CA 1
ATOM 1312 C C . ALA A 1 185 ? -15.361 0.955 31.439 1.00 91.19 185 ALA A C 1
ATOM 1314 O O . ALA A 1 185 ? -14.148 0.783 31.326 1.00 91.19 185 ALA A O 1
ATOM 1315 N N . GLU A 1 186 ? -15.911 1.478 32.521 1.00 90.88 186 GLU A N 1
ATOM 1316 C CA . GLU A 1 186 ? -15.185 1.921 33.700 1.00 90.88 186 GLU A CA 1
ATOM 1317 C C . GLU A 1 186 ? -15.708 1.164 34.916 1.00 90.88 186 GLU A C 1
ATOM 1319 O O . GLU A 1 186 ? -16.908 1.193 35.196 1.00 90.88 186 GLU A O 1
ATOM 1324 N N . LEU A 1 187 ? -14.809 0.521 35.656 1.00 88.56 187 LEU A N 1
ATOM 1325 C CA . LEU A 1 187 ? -15.089 -0.024 36.979 1.00 88.56 187 LEU A CA 1
ATOM 1326 C C . LEU A 1 187 ? -14.526 0.948 38.014 1.00 88.56 187 LEU A C 1
ATOM 1328 O O . LEU A 1 187 ? -13.324 1.197 38.013 1.00 88.56 187 LEU A O 1
ATOM 1332 N N . HIS A 1 188 ? -15.364 1.486 38.896 1.00 88.62 188 HIS A N 1
ATOM 1333 C CA . HIS A 1 188 ? -14.948 2.428 39.934 1.00 88.62 188 HIS A CA 1
ATOM 1334 C C . HIS A 1 188 ? -15.550 2.068 41.290 1.00 88.62 188 HIS A C 1
ATOM 1336 O O . HIS A 1 188 ? -16.536 1.337 41.388 1.00 88.62 188 HIS A O 1
ATOM 1342 N N . ARG A 1 189 ? -14.948 2.586 42.360 1.00 81.75 189 ARG A N 1
ATOM 1343 C CA . ARG A 1 189 ? -15.495 2.478 43.717 1.00 81.75 189 ARG A CA 1
ATOM 1344 C C . ARG A 1 189 ? -16.217 3.776 44.075 1.00 81.75 189 ARG A C 1
ATOM 1346 O O . ARG A 1 189 ? -15.642 4.851 43.918 1.00 81.75 189 ARG A O 1
ATOM 1353 N N . GLN A 1 190 ? -17.467 3.677 44.520 1.00 81.88 190 GLN A N 1
ATOM 1354 C CA . GLN A 1 190 ? -18.249 4.817 45.002 1.00 81.88 190 GLN A CA 1
ATOM 1355 C C . GLN A 1 190 ? -17.745 5.296 46.370 1.00 81.88 190 GLN A C 1
ATOM 1357 O O . GLN A 1 190 ? -17.012 4.587 47.061 1.00 81.88 190 GLN A O 1
ATOM 1362 N N . ALA A 1 191 ? -18.173 6.494 46.778 1.00 78.31 191 ALA A N 1
ATOM 1363 C CA . ALA A 1 191 ? -17.794 7.086 48.063 1.00 78.31 191 ALA A CA 1
ATOM 1364 C C . ALA A 1 191 ? -18.234 6.239 49.276 1.00 78.31 191 ALA A C 1
ATOM 1366 O O . ALA A 1 191 ? -17.610 6.312 50.329 1.00 78.31 191 ALA A O 1
ATOM 1367 N N . ASP A 1 192 ? -19.270 5.407 49.125 1.00 82.25 192 ASP A N 1
ATOM 1368 C CA . ASP A 1 192 ? -19.739 4.459 50.144 1.00 82.25 192 ASP A CA 1
ATOM 1369 C C . ASP A 1 192 ? -18.977 3.117 50.133 1.00 82.25 192 ASP A C 1
ATOM 1371 O O . ASP A 1 192 ? -19.338 2.178 50.840 1.00 82.25 192 ASP A O 1
ATOM 1375 N N . GLY A 1 193 ? -17.927 3.007 49.314 1.00 79.75 193 GLY A N 1
ATOM 1376 C CA . GLY A 1 193 ? -17.091 1.820 49.191 1.00 79.75 193 GLY A CA 1
ATOM 1377 C C . GLY A 1 193 ? -17.630 0.744 48.246 1.00 79.75 193 GLY A C 1
ATOM 1378 O O . GLY A 1 193 ? -16.917 -0.235 48.006 1.00 79.75 193 GLY A O 1
ATOM 1379 N N . LYS A 1 194 ? -18.833 0.901 47.676 1.00 83.06 194 LYS A N 1
ATOM 1380 C CA . LYS A 1 194 ? -19.418 -0.110 46.786 1.00 83.06 194 LYS A CA 1
ATOM 1381 C C . LYS A 1 194 ? -18.799 -0.063 45.385 1.00 83.06 194 LYS A C 1
ATOM 1383 O O . LYS A 1 194 ? -18.509 1.023 44.874 1.00 83.06 194 LYS A O 1
ATOM 1388 N N . PRO A 1 195 ? -18.596 -1.223 44.733 1.00 84.69 195 PRO A N 1
ATOM 1389 C CA . PRO A 1 195 ? -18.193 -1.254 43.336 1.00 84.69 195 PRO A CA 1
ATOM 1390 C C . PRO A 1 195 ? -19.343 -0.773 42.445 1.00 84.69 195 PRO A C 1
ATOM 1392 O O . PRO A 1 195 ? -20.505 -1.116 42.661 1.00 84.69 195 PRO A O 1
ATOM 1395 N N . ALA A 1 196 ? -19.005 -0.008 41.417 1.00 86.25 196 ALA A N 1
ATOM 1396 C CA . ALA A 1 196 ? -19.927 0.443 40.393 1.00 86.25 196 ALA A CA 1
ATOM 1397 C C . ALA A 1 196 ? -19.271 0.373 39.014 1.00 86.25 196 ALA A C 1
ATOM 1399 O O . ALA A 1 196 ? -18.055 0.502 38.871 1.00 86.25 196 ALA A O 1
ATOM 1400 N N . ALA A 1 197 ? -20.097 0.175 37.992 1.00 87.62 197 ALA A N 1
ATOM 1401 C CA . ALA A 1 197 ? -19.669 0.168 36.604 1.00 87.62 197 ALA A CA 1
ATOM 1402 C C . ALA A 1 197 ? -20.358 1.298 35.838 1.00 87.62 197 ALA A C 1
ATOM 1404 O O . ALA A 1 197 ? -21.519 1.624 36.092 1.00 87.62 197 ALA A O 1
ATOM 1405 N N . ARG A 1 198 ? -19.641 1.891 34.887 1.00 86.81 198 ARG A N 1
ATOM 1406 C CA . ARG A 1 198 ? -20.166 2.897 33.966 1.00 86.81 198 ARG A CA 1
ATOM 1407 C C . ARG A 1 198 ? -19.764 2.535 32.546 1.00 86.81 198 ARG A C 1
ATOM 1409 O O . ARG A 1 198 ? -18.611 2.203 32.295 1.00 86.81 198 ARG A O 1
ATOM 1416 N N . VAL A 1 199 ? -20.704 2.649 31.615 1.00 89.31 199 VAL A N 1
ATOM 1417 C CA . VAL A 1 199 ? -20.439 2.555 30.176 1.00 89.31 199 VAL A CA 1
ATOM 1418 C C . VAL A 1 199 ? -20.622 3.942 29.577 1.00 89.31 199 VAL A C 1
ATOM 1420 O O . VAL A 1 199 ? -21.565 4.646 29.937 1.00 89.31 199 VAL A O 1
ATOM 1423 N N . HIS A 1 200 ? -19.724 4.348 28.688 1.00 84.31 200 HIS A N 1
ATOM 1424 C CA . HIS A 1 200 ? -19.842 5.603 27.953 1.00 84.31 200 HIS A CA 1
ATOM 1425 C C . HIS A 1 200 ? -19.550 5.394 26.469 1.00 84.31 200 HIS A C 1
ATOM 1427 O O . HIS A 1 200 ? -18.746 4.546 26.082 1.00 84.31 200 HIS A O 1
ATOM 1433 N N . ALA A 1 201 ? -20.212 6.202 25.648 1.00 87.69 201 ALA A N 1
ATOM 1434 C CA . ALA A 1 201 ? -19.968 6.317 24.223 1.00 87.69 201 ALA A CA 1
ATOM 1435 C C . ALA A 1 201 ? -19.694 7.792 23.912 1.00 87.69 201 ALA A C 1
ATOM 1437 O O . ALA A 1 201 ? -20.522 8.652 24.209 1.00 87.69 201 ALA A O 1
ATOM 1438 N N . ILE A 1 202 ? -18.520 8.086 23.360 1.00 85.75 202 ILE A N 1
ATOM 1439 C CA . ILE A 1 202 ? -18.077 9.440 23.023 1.00 85.75 202 ILE A CA 1
ATOM 1440 C C . ILE A 1 202 ? -17.980 9.532 21.503 1.00 85.75 202 ILE A C 1
ATOM 1442 O O . ILE A 1 202 ? -17.246 8.766 20.877 1.00 85.75 202 ILE A O 1
ATOM 1446 N N . TRP A 1 203 ? -18.704 10.477 20.910 1.00 85.25 203 TRP A N 1
ATOM 1447 C CA . TRP A 1 203 ? -18.554 10.804 19.495 1.00 85.25 203 TRP A CA 1
ATOM 1448 C C . TRP A 1 203 ? -17.247 11.578 19.269 1.00 85.25 203 TRP A C 1
ATOM 1450 O O . TRP A 1 203 ? -16.970 12.543 19.981 1.00 85.25 203 TRP A O 1
ATOM 1460 N N . ARG A 1 204 ? -16.436 11.156 18.294 1.00 75.12 204 ARG A N 1
ATOM 1461 C CA . ARG A 1 204 ? -15.184 11.814 17.896 1.00 75.12 204 ARG A CA 1
ATOM 1462 C C . ARG A 1 204 ? -15.402 12.520 16.552 1.00 75.12 204 ARG A C 1
ATOM 1464 O O . ARG A 1 204 ? -15.745 11.860 15.569 1.00 75.12 204 ARG A O 1
ATOM 1471 N N . PHE A 1 205 ? -15.252 13.846 16.543 1.00 60.31 205 PHE A N 1
ATOM 1472 C CA . PHE A 1 205 ? -15.325 14.678 15.336 1.00 60.31 205 PHE A CA 1
ATOM 1473 C C . PHE A 1 205 ? -14.046 14.567 14.509 1.00 60.31 205 PHE A C 1
ATOM 1475 O O . PHE A 1 205 ? -12.958 14.526 15.130 1.00 60.31 205 PHE A O 1
#